Protein AF-A0A4U1FBX5-F1 (afdb_monomer)

Structure (mmCIF, N/CA/C/O backbone):
data_AF-A0A4U1FBX5-F1
#
_entry.id   AF-A0A4U1FBX5-F1
#
loop_
_atom_site.group_PDB
_atom_site.id
_atom_site.type_symbol
_atom_site.label_atom_id
_atom_site.label_alt_id
_atom_site.label_comp_id
_atom_site.label_asym_id
_atom_site.label_entity_id
_atom_site.label_seq_id
_atom_site.pdbx_PDB_ins_code
_atom_site.Cartn_x
_atom_site.Cartn_y
_atom_site.Cartn_z
_atom_site.occupancy
_atom_site.B_iso_or_equiv
_atom_site.auth_seq_id
_atom_site.auth_comp_id
_atom_site.auth_asym_id
_atom_site.auth_atom_id
_atom_site.pdbx_PDB_model_num
ATOM 1 N N . TYR A 1 1 ? -27.297 -16.678 43.590 1.00 77.00 1 TYR A N 1
ATOM 2 C CA . TYR A 1 1 ? -26.578 -15.520 43.018 1.00 77.00 1 TYR A CA 1
ATOM 3 C C . TYR A 1 1 ? -25.731 -15.864 41.793 1.00 77.00 1 TYR A C 1
ATOM 5 O O . TYR A 1 1 ? -25.878 -15.160 40.806 1.00 77.00 1 TYR A O 1
ATOM 13 N N . LEU A 1 2 ? -24.893 -16.916 41.824 1.00 81.19 2 LEU A N 1
ATOM 14 C CA . LEU A 1 2 ? -23.924 -17.256 40.758 1.00 81.19 2 LEU A CA 1
ATOM 15 C C . LEU A 1 2 ? -24.414 -18.252 39.686 1.00 81.19 2 LEU A C 1
ATOM 17 O O . LEU A 1 2 ? -23.618 -18.669 38.856 1.00 81.19 2 LEU A O 1
ATOM 21 N N . LYS A 1 3 ? -25.685 -18.675 39.692 1.00 76.00 3 LYS A N 1
ATOM 22 C CA . LYS A 1 3 ? -26.206 -19.478 38.572 1.00 76.00 3 LYS A CA 1
ATOM 23 C C . LYS A 1 3 ? -26.235 -18.588 37.322 1.00 76.00 3 LYS A C 1
ATOM 25 O O . LYS A 1 3 ? -26.642 -17.432 37.441 1.00 76.00 3 LYS A O 1
ATOM 30 N N . ASP A 1 4 ? -25.756 -19.093 36.189 1.00 66.69 4 ASP A N 1
ATOM 31 C CA . ASP A 1 4 ? -25.626 -18.360 34.912 1.00 66.69 4 ASP A CA 1
ATOM 32 C C . ASP A 1 4 ? -26.938 -18.348 34.108 1.00 66.69 4 ASP A C 1
ATOM 34 O O . ASP A 1 4 ? -26.964 -18.431 32.883 1.00 66.69 4 ASP A O 1
ATOM 38 N N . GLU A 1 5 ? -28.047 -18.260 34.835 1.00 67.69 5 GLU A N 1
ATOM 39 C CA . GLU A 1 5 ? -29.381 -18.110 34.273 1.00 67.69 5 GLU A CA 1
ATOM 40 C C . GLU A 1 5 ? -29.726 -16.613 34.304 1.00 67.69 5 GLU A C 1
ATOM 42 O O . GLU A 1 5 ? -29.533 -15.938 35.329 1.00 67.69 5 GLU A O 1
ATOM 47 N N . ASP A 1 6 ? -30.253 -16.091 33.194 1.00 66.69 6 ASP A N 1
ATOM 48 C CA . ASP A 1 6 ? -30.841 -14.738 33.127 1.00 66.69 6 ASP A CA 1
ATOM 49 C C . ASP A 1 6 ? -32.202 -14.650 33.845 1.00 66.69 6 ASP A C 1
ATOM 51 O O . ASP A 1 6 ? -32.830 -13.585 33.905 1.00 66.69 6 ASP A O 1
ATOM 55 N N . ASP A 1 7 ? -32.636 -15.767 34.424 1.00 70.94 7 ASP A N 1
ATOM 56 C CA . ASP A 1 7 ? -33.880 -15.912 35.155 1.00 70.94 7 ASP A CA 1
ATOM 57 C C . ASP A 1 7 ? -33.853 -15.258 36.544 1.00 70.94 7 ASP A C 1
ATOM 59 O O . ASP A 1 7 ? -32.812 -14.926 37.132 1.00 70.94 7 ASP A O 1
ATOM 63 N N . ASP A 1 8 ? -35.056 -15.076 37.087 1.00 83.69 8 ASP A N 1
ATOM 64 C CA . ASP A 1 8 ? -35.243 -14.619 38.456 1.00 83.69 8 ASP A CA 1
ATOM 65 C C . ASP A 1 8 ? -34.653 -15.622 39.462 1.00 83.69 8 ASP A C 1
ATOM 67 O O . ASP A 1 8 ? -34.709 -16.845 39.311 1.00 83.69 8 ASP A O 1
ATOM 71 N N . LEU A 1 9 ? -34.097 -15.094 40.550 1.00 84.69 9 LEU A N 1
ATOM 72 C CA . LEU A 1 9 ? -33.689 -15.886 41.699 1.00 84.69 9 LEU A CA 1
ATOM 73 C C . LEU A 1 9 ? -34.916 -16.592 42.283 1.00 84.69 9 LEU A C 1
ATOM 75 O O . LEU A 1 9 ? -35.865 -15.943 42.712 1.00 84.69 9 LEU A O 1
ATOM 79 N N . VAL A 1 10 ? -34.841 -17.918 42.393 1.00 84.31 10 VAL A N 1
ATOM 80 C CA . VAL A 1 10 ? -35.883 -18.753 43.021 1.00 84.31 10 VAL A CA 1
ATOM 81 C C . VAL A 1 10 ? -36.146 -18.347 44.479 1.00 84.31 10 VAL A C 1
ATOM 83 O O . VAL A 1 10 ? -37.269 -18.428 44.962 1.00 84.31 10 VAL A O 1
ATOM 86 N N . SER A 1 11 ? -35.113 -17.884 45.185 1.00 86.38 11 SER A N 1
ATOM 87 C CA . SER A 1 11 ? -35.189 -17.437 46.578 1.00 86.38 11 SER A CA 1
ATOM 88 C C . SER A 1 11 ? -34.414 -16.120 46.750 1.00 86.38 11 SER A C 1
ATOM 90 O O . SER A 1 11 ? -33.222 -16.153 47.083 1.00 86.38 11 SER A O 1
ATOM 92 N N . PRO A 1 12 ? -35.031 -14.961 46.454 1.00 85.88 12 PRO A N 1
ATOM 93 C CA . PRO A 1 12 ? -34.394 -13.663 46.646 1.00 85.88 12 PRO A CA 1
ATOM 94 C C . PRO A 1 12 ? -34.228 -13.347 48.144 1.00 85.88 12 PRO A C 1
ATOM 96 O O . PRO A 1 12 ? -34.985 -13.863 48.970 1.00 85.88 12 PRO A O 1
ATOM 99 N N . PRO A 1 13 ? -33.252 -12.505 48.522 1.00 86.50 13 PRO A N 1
ATOM 100 C CA . PRO A 1 13 ? -33.100 -12.061 49.905 1.00 86.50 13 PRO A CA 1
ATOM 101 C C . PRO A 1 13 ? -34.317 -11.234 50.346 1.00 86.50 13 PRO A C 1
ATOM 103 O O . PRO A 1 13 ? -34.863 -10.463 49.555 1.00 86.50 13 PRO A O 1
ATOM 106 N N . ASN A 1 14 ? -34.729 -11.373 51.611 1.00 86.00 14 ASN A N 1
ATOM 107 C CA . ASN A 1 14 ? -35.812 -10.558 52.160 1.00 86.00 14 ASN A CA 1
ATOM 108 C C . ASN A 1 14 ? -35.332 -9.113 52.376 1.00 86.00 14 ASN A C 1
ATOM 110 O O . ASN A 1 14 ? -34.293 -8.889 52.998 1.00 86.00 14 ASN A O 1
ATOM 114 N N . THR A 1 15 ? -36.086 -8.147 51.856 1.00 85.00 15 THR A N 1
ATOM 115 C CA . THR A 1 15 ? -35.827 -6.708 52.009 1.00 85.00 15 THR A CA 1
ATOM 116 C C . THR A 1 15 ? -36.685 -6.058 53.098 1.00 85.00 15 THR A C 1
ATOM 118 O O . THR A 1 15 ? -36.457 -4.893 53.417 1.00 85.00 15 THR A O 1
ATOM 121 N N . GLU A 1 16 ? -37.662 -6.775 53.663 1.00 85.00 16 GLU A N 1
ATOM 122 C CA . GLU A 1 16 ? -38.540 -6.270 54.726 1.00 85.00 16 GLU A CA 1
ATOM 123 C C . GLU A 1 16 ? -37.759 -5.967 56.014 1.00 85.00 16 GLU A C 1
ATOM 125 O O . GLU A 1 16 ? -36.900 -6.740 56.441 1.00 85.00 16 GLU A O 1
ATOM 130 N N . GLY A 1 17 ? -38.061 -4.823 56.638 1.00 86.88 17 GLY A N 1
ATOM 131 C CA . GLY A 1 17 ? -37.393 -4.350 57.856 1.00 86.88 17 GLY A CA 1
ATOM 132 C C . GLY A 1 17 ? -36.095 -3.574 57.610 1.00 86.88 17 GLY A C 1
ATOM 133 O O . GLY A 1 17 ? -35.478 -3.085 58.559 1.00 86.88 17 GLY A O 1
ATOM 134 N N . ASN A 1 18 ? -35.671 -3.418 56.351 1.00 92.25 18 ASN A N 1
ATOM 135 C CA . ASN A 1 18 ? -34.560 -2.543 56.006 1.00 92.25 18 ASN A CA 1
ATOM 136 C C . ASN A 1 18 ? -35.036 -1.081 55.927 1.00 92.25 18 ASN A C 1
ATOM 138 O O . ASN A 1 18 ? -35.632 -0.664 54.936 1.00 92.25 18 ASN A O 1
ATOM 142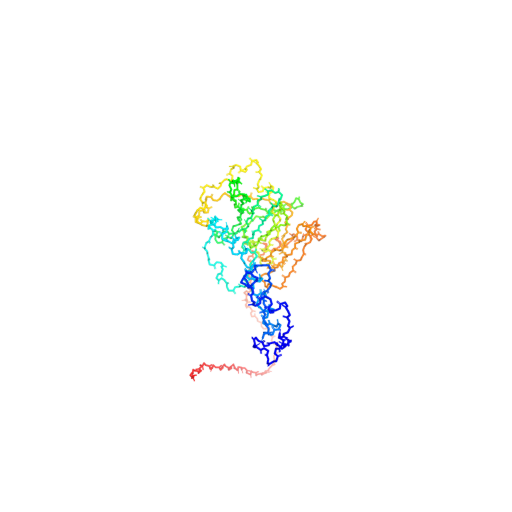 N N . GLN A 1 19 ? -34.694 -0.284 56.946 1.00 94.00 19 GLN A N 1
ATOM 143 C CA . GLN A 1 19 ? -35.091 1.128 57.056 1.00 94.00 19 GLN A CA 1
ATOM 144 C C . GLN A 1 19 ? -34.696 1.979 55.838 1.00 94.00 19 GLN A C 1
ATOM 146 O O . GLN A 1 19 ? -35.425 2.899 55.468 1.00 94.00 19 GLN A O 1
ATOM 151 N N . TRP A 1 20 ? -33.558 1.681 55.199 1.00 92.50 20 TRP A N 1
ATOM 152 C CA . TRP A 1 20 ? -33.137 2.378 53.983 1.00 92.50 20 TRP A CA 1
ATOM 153 C C . TRP A 1 20 ? -34.045 2.037 52.803 1.00 92.50 20 TRP A C 1
ATOM 155 O O . TRP A 1 20 ? -34.440 2.933 52.061 1.00 92.50 20 TRP A O 1
ATOM 165 N N . TYR A 1 21 ? -34.409 0.763 52.644 1.00 91.19 21 TYR A N 1
ATOM 166 C CA . TYR A 1 21 ? -35.311 0.336 51.579 1.00 91.19 21 TYR A CA 1
ATOM 167 C C . TYR A 1 21 ? -36.714 0.917 51.766 1.00 91.19 21 TYR A C 1
ATOM 169 O O . TYR A 1 21 ? -37.275 1.447 50.811 1.00 91.19 21 TYR A O 1
ATOM 177 N N . ASP A 1 22 ? -37.241 0.908 52.991 1.00 90.75 22 ASP A N 1
ATOM 178 C CA . ASP A 1 22 ? -38.551 1.487 53.307 1.00 90.75 22 ASP A CA 1
ATOM 179 C C . ASP A 1 22 ? -38.575 3.001 53.048 1.00 90.75 22 ASP A C 1
ATOM 181 O O . ASP A 1 22 ? -39.514 3.531 52.453 1.00 90.75 22 ASP A O 1
ATOM 185 N N . PHE A 1 23 ? -37.513 3.713 53.434 1.00 93.12 23 PHE A N 1
ATOM 186 C CA . PHE A 1 23 ? -37.378 5.142 53.159 1.00 93.12 23 PHE A CA 1
ATOM 187 C C . PHE A 1 23 ? -37.253 5.433 51.656 1.00 93.12 23 PHE A C 1
ATOM 189 O O . PHE A 1 23 ? -37.951 6.302 51.129 1.00 93.12 23 PHE A O 1
ATOM 196 N N . LEU A 1 24 ? -36.418 4.668 50.945 1.00 91.62 24 LEU A N 1
ATOM 197 C CA . LEU A 1 24 ? -36.240 4.779 49.499 1.00 91.62 24 LEU A CA 1
ATOM 198 C C . LEU A 1 24 ? -37.544 4.470 48.750 1.00 91.62 24 LEU A C 1
ATOM 200 O O . LEU A 1 24 ? -37.862 5.149 47.780 1.00 91.62 24 LEU A O 1
ATOM 204 N N . GLN A 1 25 ? -38.333 3.492 49.208 1.00 89.25 25 GLN A N 1
ATOM 205 C CA . GLN A 1 25 ? -39.611 3.137 48.590 1.00 89.25 25 GLN A CA 1
ATOM 206 C C . GLN A 1 25 ? -40.737 4.145 48.862 1.00 89.25 25 GLN A C 1
ATOM 208 O O . GLN A 1 25 ? -41.680 4.231 48.078 1.00 89.25 25 GLN A O 1
ATOM 213 N N . ASN A 1 26 ? -40.644 4.946 49.917 1.00 92.00 26 ASN A N 1
ATOM 214 C CA . ASN A 1 26 ? -41.664 5.951 50.226 1.00 92.00 26 ASN A CA 1
ATOM 215 C C . ASN A 1 26 ? -41.287 7.364 49.757 1.00 92.00 26 ASN A C 1
ATOM 217 O O . ASN A 1 26 ? -42.139 8.249 49.715 1.00 92.00 26 ASN A O 1
ATOM 221 N N . SER A 1 27 ? -40.031 7.585 49.363 1.00 93.38 27 SER A N 1
ATOM 222 C CA . SER A 1 27 ? -39.566 8.861 48.821 1.00 93.38 27 SER A CA 1
ATOM 223 C C . SER A 1 27 ? -39.790 8.956 47.309 1.00 93.38 27 SER A C 1
ATOM 225 O O . SER A 1 27 ? -39.352 8.092 46.552 1.00 93.38 27 SER A O 1
ATOM 227 N N . SER A 1 28 ? -40.422 10.036 46.848 1.00 90.56 28 SER A N 1
ATOM 228 C CA . SER A 1 28 ? -40.581 10.338 45.418 1.00 90.56 28 SER A CA 1
ATOM 229 C C . SER A 1 28 ? -39.242 10.683 44.759 1.00 90.56 28 SER A C 1
ATOM 231 O O . SER A 1 28 ? -38.865 10.099 43.749 1.00 90.56 28 SER A O 1
ATOM 233 N N . HIS A 1 29 ? -38.483 11.595 45.368 1.00 92.62 29 HIS A N 1
ATOM 234 C CA . HIS A 1 29 ? -37.258 12.131 44.775 1.00 92.62 29 HIS A CA 1
ATOM 235 C C . HIS A 1 29 ? -36.082 11.155 44.813 1.00 92.62 29 HIS A C 1
ATOM 237 O O . HIS A 1 29 ? -35.247 11.169 43.912 1.00 92.62 29 HIS A O 1
ATOM 243 N N . LEU A 1 30 ? -35.989 10.304 45.841 1.00 92.69 30 LEU A N 1
ATOM 244 C CA . LEU A 1 30 ? -34.864 9.372 45.945 1.00 92.69 30 LEU A CA 1
ATOM 245 C C . LEU A 1 30 ? -34.978 8.219 44.947 1.00 92.69 30 LEU A C 1
ATOM 247 O O . LEU A 1 30 ? -33.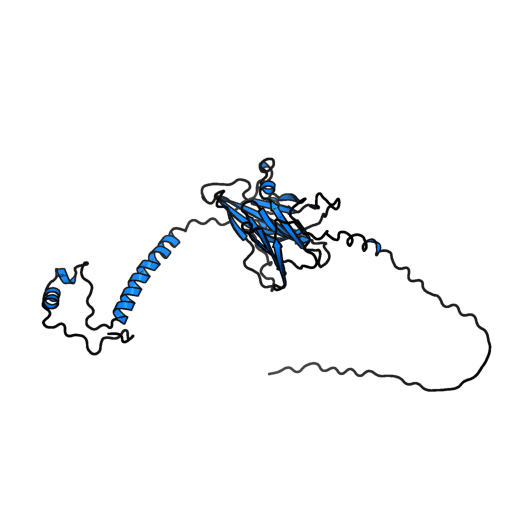955 7.791 44.425 1.00 92.69 30 LEU A O 1
ATOM 251 N N . LYS A 1 31 ? -36.192 7.763 44.615 1.00 89.62 31 LYS A N 1
ATOM 252 C CA . LYS A 1 31 ? -36.403 6.727 43.587 1.00 89.62 31 LYS A CA 1
ATOM 253 C C . LYS A 1 31 ? -35.899 7.128 42.207 1.00 89.62 31 LYS A C 1
ATOM 255 O O . LYS A 1 31 ? -35.413 6.279 41.468 1.00 89.62 31 LYS A O 1
ATOM 260 N N . GLU A 1 32 ? -36.043 8.404 41.874 1.00 92.19 32 GLU A N 1
ATOM 261 C CA . GLU A 1 32 ? -35.684 8.971 40.571 1.00 92.19 32 GLU A CA 1
ATOM 262 C C . GLU A 1 32 ? -34.306 9.649 40.587 1.00 92.19 32 GLU A C 1
ATOM 264 O O . GLU A 1 32 ? -33.862 10.187 39.573 1.00 92.19 32 GLU A O 1
ATOM 269 N N . SER A 1 33 ? -33.613 9.631 41.731 1.00 95.62 33 SER A N 1
ATOM 270 C CA . SER A 1 33 ? -32.311 10.274 41.874 1.00 95.62 33 SER A CA 1
ATOM 271 C C . SER A 1 33 ? -31.278 9.617 40.949 1.00 95.62 33 SER A C 1
ATOM 273 O O . SER A 1 33 ? -31.025 8.417 41.079 1.00 95.62 33 SER A O 1
ATOM 275 N N . PRO A 1 34 ? -30.591 10.383 40.079 1.00 95.38 34 PRO A N 1
ATOM 276 C CA . PRO A 1 34 ? -29.578 9.842 39.170 1.00 95.38 34 PRO A CA 1
ATOM 277 C C . PRO A 1 34 ? -28.293 9.403 39.890 1.00 95.38 34 PRO A C 1
ATOM 279 O O . PRO A 1 34 ? -27.393 8.852 39.262 1.00 95.38 34 PRO A O 1
ATOM 282 N N . LEU A 1 35 ? -28.183 9.672 41.195 1.00 96.19 35 LEU A N 1
ATOM 283 C CA . LEU A 1 35 ? -27.019 9.335 42.015 1.00 96.19 35 LEU A CA 1
ATOM 284 C C . LEU A 1 35 ? -27.123 7.953 42.670 1.00 96.19 35 LEU A C 1
ATOM 286 O O . LEU A 1 35 ? -26.132 7.464 43.210 1.00 96.19 35 LEU A O 1
ATOM 290 N N . LEU A 1 36 ? -28.309 7.336 42.667 1.00 94.94 36 LEU A N 1
ATOM 291 C CA . LEU A 1 36 ? -28.525 6.026 43.271 1.00 94.94 36 LEU A CA 1
ATOM 292 C C . LEU A 1 36 ? -28.520 4.929 42.209 1.00 94.94 36 LEU A C 1
ATOM 294 O O . LEU A 1 36 ? -29.071 5.078 41.119 1.00 94.94 36 LEU A O 1
ATOM 298 N N . PHE A 1 37 ? -27.914 3.791 42.546 1.00 93.88 37 PHE A N 1
ATOM 299 C CA . PHE A 1 37 ? -27.930 2.633 41.664 1.00 93.88 37 PHE A CA 1
ATOM 300 C C . PHE A 1 37 ? -29.308 1.959 41.671 1.00 93.88 37 PHE A C 1
ATOM 302 O O . PHE A 1 37 ? -29.881 1.747 42.744 1.00 93.88 37 PHE A O 1
ATOM 309 N N . PRO A 1 38 ? -29.821 1.544 40.501 1.00 92.06 38 PRO A N 1
ATOM 310 C CA . PRO A 1 38 ? -31.016 0.719 40.431 1.00 92.06 38 PRO A CA 1
ATOM 311 C C . PRO A 1 38 ? -30.814 -0.605 41.173 1.00 92.06 38 PRO A C 1
ATOM 313 O O . PRO A 1 38 ? -29.805 -1.288 40.985 1.00 92.06 38 PRO A O 1
ATOM 316 N N . TYR A 1 39 ? -31.794 -0.990 41.989 1.00 90.56 39 TYR A N 1
ATOM 317 C CA . TYR A 1 39 ? -31.750 -2.227 42.762 1.00 90.56 39 TYR A CA 1
ATOM 318 C C . TYR A 1 39 ? -32.597 -3.328 42.110 1.00 90.56 39 TYR A C 1
ATOM 320 O O . TYR A 1 39 ? -33.776 -3.122 41.822 1.00 90.56 39 TYR A O 1
ATOM 328 N N . TYR A 1 40 ? -32.008 -4.514 41.912 1.00 90.88 40 TYR A N 1
ATOM 329 C CA . TYR A 1 40 ? -32.647 -5.671 41.270 1.00 90.88 40 TYR A CA 1
ATOM 330 C C . TYR A 1 40 ? -32.744 -6.871 42.243 1.00 90.88 40 TYR A C 1
ATOM 332 O O . TYR A 1 40 ? -31.988 -7.832 42.106 1.00 90.88 40 TYR A O 1
ATOM 340 N N . PRO A 1 41 ? -33.667 -6.858 43.229 1.00 89.38 41 PRO A N 1
ATOM 341 C CA . PRO A 1 41 ? -33.688 -7.822 44.344 1.00 89.38 41 PRO A CA 1
ATOM 342 C C . PRO A 1 41 ? -33.902 -9.273 43.916 1.00 89.38 41 PRO A C 1
ATOM 344 O O . PRO A 1 41 ? -33.441 -10.202 44.573 1.00 89.38 41 PRO A O 1
ATOM 347 N N . ARG A 1 42 ? -34.645 -9.466 42.823 1.00 90.75 42 ARG A N 1
ATOM 348 C CA . ARG A 1 42 ? -35.040 -10.784 42.322 1.00 90.75 42 ARG A CA 1
ATOM 349 C C . ARG A 1 42 ? -34.150 -11.292 41.193 1.00 90.75 42 ARG A C 1
ATOM 351 O O . ARG A 1 42 ? -34.434 -12.354 40.668 1.00 90.75 42 ARG A O 1
ATOM 358 N N . LYS A 1 43 ? -33.089 -10.574 40.809 1.00 90.25 43 LYS A N 1
ATOM 359 C CA . LYS A 1 43 ? -32.244 -10.932 39.657 1.00 90.25 43 LYS A CA 1
ATOM 360 C C . LYS A 1 43 ? -30.923 -11.568 40.079 1.00 90.25 43 LYS A C 1
ATOM 362 O O . LYS A 1 43 ? -30.387 -11.271 41.146 1.00 90.25 43 LYS A O 1
ATOM 367 N N . SER A 1 44 ? -30.401 -12.461 39.237 1.00 90.69 44 SER A N 1
ATOM 368 C CA . SER A 1 44 ? -29.087 -13.079 39.430 1.00 90.69 44 SER A CA 1
ATOM 369 C C . SER A 1 44 ? -27.951 -12.057 39.260 1.00 90.69 44 SER A C 1
ATOM 371 O O . SER A 1 44 ? -28.135 -10.975 38.697 1.00 90.69 44 SER A O 1
ATOM 373 N N . LEU A 1 45 ? -26.748 -12.397 39.738 1.00 90.12 45 LEU A N 1
ATOM 374 C CA . LEU A 1 45 ? -25.574 -11.546 39.514 1.00 90.12 45 LEU A CA 1
ATOM 375 C C . LEU A 1 45 ? -25.190 -11.518 38.026 1.00 90.12 45 LEU A C 1
ATOM 377 O O . LEU A 1 45 ? -24.759 -10.480 37.532 1.00 90.12 45 LEU A O 1
ATOM 381 N N . HIS A 1 46 ? -25.397 -12.631 37.311 1.00 90.31 46 HIS A N 1
ATOM 382 C CA . HIS A 1 46 ? -25.156 -12.733 35.870 1.00 90.31 46 HIS A CA 1
ATOM 383 C C . HIS A 1 46 ? -26.053 -11.787 35.071 1.00 90.31 46 HIS A C 1
ATOM 385 O O . HIS A 1 46 ? -25.543 -11.082 34.205 1.00 90.31 46 HIS A O 1
ATOM 391 N N . PHE A 1 47 ? -27.333 -11.664 35.435 1.00 90.44 47 PHE A N 1
ATOM 392 C CA . PHE A 1 47 ? -28.232 -10.686 34.820 1.00 90.44 47 PHE A CA 1
ATOM 393 C C . PHE A 1 47 ? -27.692 -9.251 34.952 1.00 90.44 47 PHE A C 1
ATOM 395 O O . PHE A 1 47 ? -27.618 -8.507 33.973 1.00 90.44 47 PHE A O 1
ATOM 402 N N . VAL A 1 48 ? -27.285 -8.848 36.165 1.00 91.75 48 VAL A N 1
ATOM 403 C CA . VAL A 1 48 ? -26.763 -7.491 36.412 1.00 91.75 48 VAL A CA 1
ATOM 404 C C . VAL A 1 48 ? -25.427 -7.281 35.698 1.00 91.75 48 VAL A C 1
ATOM 406 O O . VAL A 1 48 ? -25.216 -6.215 35.123 1.00 91.75 48 VAL A O 1
ATOM 409 N N . LYS A 1 49 ? -24.563 -8.304 35.668 1.00 92.69 49 LYS A N 1
ATOM 410 C CA . LYS A 1 49 ? -23.313 -8.304 34.902 1.00 92.69 49 LYS A CA 1
ATOM 411 C C . LYS A 1 49 ? -23.582 -8.073 33.412 1.00 92.69 49 LYS A C 1
ATOM 413 O O . LYS A 1 49 ? -23.060 -7.105 32.877 1.00 92.69 49 LYS A O 1
ATOM 418 N N . ARG A 1 50 ? -24.430 -8.882 32.763 1.00 92.81 50 ARG A N 1
ATOM 419 C CA . ARG A 1 50 ? -24.752 -8.744 31.328 1.00 92.81 50 ARG A CA 1
ATOM 420 C C . ARG A 1 50 ? -25.380 -7.388 31.023 1.00 92.81 50 ARG A C 1
ATOM 422 O O . ARG A 1 50 ? -25.030 -6.745 30.042 1.00 92.81 50 ARG A O 1
ATOM 429 N N . ARG A 1 51 ? -26.277 -6.903 31.889 1.00 93.50 51 ARG A N 1
ATOM 430 C CA . ARG A 1 51 ? -26.854 -5.558 31.750 1.00 93.50 51 ARG A CA 1
ATOM 431 C C . ARG A 1 51 ? -25.783 -4.468 31.834 1.00 93.50 51 ARG A C 1
ATOM 433 O O . ARG A 1 51 ? -25.834 -3.526 31.049 1.00 93.50 51 ARG A O 1
ATOM 440 N N . MET A 1 52 ? -24.844 -4.582 32.771 1.00 95.75 52 MET A N 1
ATOM 441 C CA . MET A 1 52 ? -23.723 -3.652 32.917 1.00 95.75 52 MET A CA 1
ATOM 442 C C . MET A 1 52 ? -22.798 -3.704 31.696 1.00 95.75 52 MET A C 1
ATOM 444 O O . MET A 1 52 ? -22.499 -2.654 31.136 1.00 95.75 52 MET A O 1
ATOM 448 N N . GLU A 1 53 ? -22.404 -4.902 31.257 1.00 97.19 53 GLU A N 1
ATOM 449 C CA . GLU A 1 53 ? -21.588 -5.123 30.056 1.00 97.19 53 GLU A CA 1
ATOM 450 C C . GLU A 1 53 ? -22.253 -4.511 28.824 1.00 97.19 53 GLU A C 1
ATOM 452 O O . GLU A 1 53 ? -21.632 -3.694 28.165 1.00 97.19 53 GLU A O 1
ATOM 457 N N . ASN A 1 54 ? -23.544 -4.758 28.590 1.00 97.06 54 ASN A N 1
ATOM 458 C CA . ASN A 1 54 ? -24.269 -4.180 27.454 1.00 97.06 54 ASN A CA 1
ATOM 459 C C . ASN A 1 54 ? -24.254 -2.641 27.446 1.00 97.06 54 ASN A C 1
ATOM 461 O O . ASN A 1 54 ? -24.142 -2.024 26.386 1.00 97.06 54 ASN A O 1
ATOM 465 N N . VAL A 1 55 ? -24.383 -2.001 28.614 1.00 97.38 55 VAL A N 1
ATOM 466 C CA . VAL A 1 55 ? -24.317 -0.533 28.716 1.00 97.38 55 VAL A CA 1
ATOM 467 C C . VAL A 1 55 ? -22.893 -0.037 28.462 1.00 97.38 55 VAL A C 1
ATOM 469 O O . VAL A 1 55 ? -22.713 0.954 27.754 1.00 97.38 55 VAL A O 1
ATOM 472 N N . ILE A 1 56 ? -21.885 -0.726 29.004 1.00 98.19 56 ILE A N 1
ATOM 473 C CA . ILE A 1 56 ? -20.472 -0.414 28.765 1.00 98.19 56 ILE A CA 1
ATOM 474 C C . ILE A 1 56 ? -20.146 -0.575 27.277 1.00 98.19 56 ILE A C 1
ATOM 476 O O . ILE A 1 56 ? -19.630 0.360 26.673 1.00 98.19 56 ILE A O 1
ATOM 480 N N . ASP A 1 57 ? -20.516 -1.695 26.665 1.00 98.38 57 ASP A N 1
ATOM 481 C CA . ASP A 1 57 ? -20.281 -1.997 25.254 1.00 98.38 57 ASP A CA 1
ATOM 482 C C . ASP A 1 57 ? -20.948 -0.972 24.346 1.00 98.38 57 ASP A C 1
ATOM 484 O O . ASP A 1 57 ? -20.323 -0.481 23.408 1.00 98.38 57 ASP A O 1
ATOM 488 N N . HIS A 1 58 ? -22.181 -0.561 24.653 1.00 97.25 58 HIS A N 1
ATOM 489 C CA . HIS A 1 58 ? -22.843 0.505 23.908 1.00 97.25 58 HIS A CA 1
ATOM 490 C C . HIS A 1 58 ? -22.048 1.820 23.964 1.00 97.25 58 HIS A C 1
ATOM 492 O O . HIS A 1 58 ? -21.850 2.487 22.944 1.00 97.25 58 HIS A O 1
ATOM 498 N N . CYS A 1 59 ? -21.547 2.182 25.146 1.00 97.94 59 CYS A N 1
ATOM 499 C CA . CYS A 1 59 ? -20.698 3.357 25.319 1.00 97.94 59 CYS A CA 1
ATOM 500 C C . CYS A 1 59 ? -19.342 3.214 24.609 1.00 97.94 59 CYS A C 1
ATOM 502 O O . CYS A 1 59 ? -18.845 4.206 24.082 1.00 97.94 59 CYS A O 1
ATOM 504 N N . LEU A 1 60 ? -18.760 2.013 24.557 1.00 98.12 60 LEU A N 1
ATOM 505 C CA . LEU A 1 60 ? -17.478 1.739 23.897 1.00 98.12 60 LEU A CA 1
ATOM 506 C C . LEU A 1 60 ? -17.589 1.681 22.367 1.00 98.12 60 LEU A C 1
ATOM 508 O O . LEU A 1 60 ? -16.651 2.064 21.670 1.00 98.12 60 LEU A O 1
ATOM 512 N N . GLN A 1 61 ? -18.731 1.251 21.831 1.00 98.00 61 GLN A N 1
ATOM 513 C CA . GLN A 1 61 ? -18.982 1.203 20.386 1.00 98.00 61 GLN A CA 1
ATOM 514 C C . GLN A 1 61 ? -19.261 2.587 19.795 1.00 98.00 61 GLN A C 1
ATOM 516 O O . GLN A 1 61 ? -18.915 2.861 18.644 1.00 98.00 61 GLN A O 1
ATOM 521 N N . LYS A 1 62 ? -19.868 3.485 20.576 1.00 97.62 62 LYS A N 1
ATOM 522 C CA . LYS A 1 62 ? -20.287 4.803 20.091 1.00 97.62 62 LYS A CA 1
ATOM 523 C C . LYS A 1 62 ? -19.131 5.661 19.542 1.00 97.62 62 LYS A C 1
ATOM 525 O O . LYS A 1 62 ? -19.316 6.238 18.471 1.00 97.62 62 LYS A O 1
ATOM 530 N N . PRO A 1 63 ? -17.944 5.743 20.178 1.00 98.12 63 PRO A N 1
ATOM 531 C CA . PRO A 1 63 ? -16.797 6.445 19.607 1.00 98.12 63 PRO A CA 1
ATOM 532 C C . PRO A 1 63 ? -16.388 5.930 18.228 1.00 98.12 63 PRO A C 1
ATOM 534 O O . PRO A 1 63 ? -16.110 6.744 17.354 1.00 98.12 63 PRO A O 1
ATOM 537 N N . ALA A 1 64 ? -16.390 4.612 18.002 1.00 97.50 64 ALA A N 1
ATOM 538 C CA . ALA A 1 64 ? -16.019 4.041 16.708 1.00 97.50 64 ALA A CA 1
ATOM 539 C C . ALA A 1 64 ? -16.979 4.483 15.590 1.00 97.50 64 ALA A C 1
ATOM 541 O O . ALA A 1 64 ? -16.526 4.896 14.524 1.00 97.50 64 ALA A O 1
ATOM 542 N N . ASP A 1 65 ? -18.290 4.477 15.852 1.00 96.88 65 ASP A N 1
ATOM 543 C CA . ASP A 1 65 ? -19.299 4.959 14.899 1.00 96.88 65 ASP A CA 1
ATOM 544 C C . ASP A 1 65 ? -19.164 6.469 14.626 1.00 96.88 65 ASP A C 1
ATOM 546 O O . ASP A 1 65 ? -19.163 6.907 13.475 1.00 96.88 65 ASP A O 1
ATOM 550 N N . VAL A 1 66 ? -18.991 7.278 15.677 1.00 98.25 66 VAL A N 1
ATOM 551 C CA . VAL A 1 66 ? -18.859 8.740 15.548 1.00 98.25 66 VAL A CA 1
ATOM 552 C C . VAL A 1 66 ? -17.581 9.125 14.796 1.00 98.25 66 VAL A C 1
ATOM 554 O O . VAL A 1 66 ? -17.632 9.956 13.888 1.00 98.25 66 VAL A O 1
ATOM 557 N N . ILE A 1 67 ? -16.446 8.503 15.128 1.00 98.00 67 ILE A N 1
ATOM 558 C CA . ILE A 1 67 ? -15.168 8.730 14.441 1.00 98.00 67 ILE A CA 1
ATOM 559 C C . ILE A 1 67 ? -15.267 8.255 12.989 1.00 98.00 67 ILE A C 1
ATOM 561 O O . ILE A 1 67 ? -14.879 8.996 12.088 1.00 98.00 67 ILE A O 1
ATOM 565 N N . GLY A 1 68 ? -15.861 7.085 12.737 1.00 97.44 68 GLY A N 1
ATOM 566 C CA . GLY A 1 68 ? -16.080 6.577 11.381 1.00 97.44 68 GLY A CA 1
ATOM 567 C C . GLY A 1 68 ? -16.881 7.550 10.513 1.00 97.44 68 GLY A C 1
ATOM 568 O O . GLY A 1 68 ? -16.477 7.865 9.396 1.00 97.44 68 GLY A O 1
ATOM 569 N N . LYS A 1 69 ? -17.967 8.118 11.053 1.00 96.94 69 LYS A N 1
ATOM 570 C CA . LYS A 1 69 ? -18.790 9.127 10.361 1.00 96.94 69 LYS A CA 1
ATOM 571 C C . LYS A 1 69 ? -18.065 10.450 10.111 1.00 96.94 69 LYS A C 1
ATOM 573 O O . LYS A 1 69 ? -18.420 11.150 9.165 1.00 96.94 69 LYS A O 1
ATOM 578 N N . SER A 1 70 ? -17.059 10.796 10.917 1.00 97.44 70 SER A N 1
ATOM 579 C CA . SER A 1 70 ? -16.242 11.995 10.679 1.00 97.44 70 SER A CA 1
ATOM 580 C C . SER A 1 70 ? -15.262 11.853 9.505 1.00 97.44 70 SER A C 1
ATOM 582 O O . SER A 1 70 ? -14.845 12.862 8.944 1.00 97.44 70 SER A O 1
ATOM 584 N N . MET A 1 71 ? -14.929 10.627 9.080 1.00 95.81 71 MET A N 1
ATOM 585 C CA . MET A 1 71 ? -14.007 10.349 7.967 1.00 95.81 71 MET A CA 1
ATOM 586 C C . MET A 1 71 ? -14.746 10.242 6.621 1.00 95.81 71 MET A C 1
ATOM 588 O O . MET A 1 71 ? -14.572 9.287 5.869 1.00 95.81 71 MET A O 1
ATOM 592 N N . ASN A 1 72 ? -15.617 11.206 6.318 1.00 93.38 72 ASN A N 1
ATOM 593 C CA . ASN A 1 72 ? -16.451 11.187 5.109 1.00 93.38 72 ASN A CA 1
ATOM 594 C C . ASN A 1 72 ? -15.778 11.810 3.871 1.00 93.38 72 ASN A C 1
ATOM 596 O O . ASN A 1 72 ? -16.213 11.562 2.746 1.00 93.38 72 ASN A O 1
ATOM 600 N N . GLN A 1 73 ? -14.741 12.628 4.059 1.00 92.69 73 GLN A N 1
ATOM 601 C CA . GLN A 1 73 ? -13.975 13.205 2.957 1.00 92.69 73 GLN A CA 1
ATOM 602 C C . GLN A 1 73 ? -13.023 12.155 2.383 1.00 92.69 73 GLN A C 1
ATOM 604 O O . GLN A 1 73 ? -12.084 11.719 3.046 1.00 92.69 73 GLN A O 1
ATOM 609 N N . ALA A 1 74 ? -13.258 11.769 1.131 1.00 94.81 74 ALA A N 1
ATOM 610 C CA . ALA A 1 74 ? -12.448 10.792 0.419 1.00 94.81 74 ALA A CA 1
ATOM 611 C C . ALA A 1 74 ? -11.992 11.345 -0.932 1.00 94.81 74 ALA A C 1
ATOM 613 O O . ALA A 1 74 ? -12.713 12.086 -1.600 1.00 94.81 74 ALA A O 1
ATOM 614 N N . ILE A 1 75 ? -10.792 10.945 -1.347 1.00 95.25 75 ILE A N 1
ATOM 615 C CA . ILE A 1 75 ? -10.242 11.258 -2.666 1.00 95.25 75 ILE A CA 1
ATOM 616 C C . ILE A 1 75 ? -10.034 9.943 -3.394 1.00 95.25 75 ILE A C 1
ATOM 618 O O . ILE A 1 75 ? -9.329 9.062 -2.905 1.00 95.25 75 ILE A O 1
ATOM 622 N N . CYS A 1 76 ? -10.655 9.818 -4.562 1.00 97.06 76 CYS A N 1
ATOM 623 C CA . CYS A 1 76 ? -10.583 8.623 -5.383 1.00 97.06 76 CYS A CA 1
ATOM 624 C C . CYS A 1 76 ? -9.691 8.887 -6.596 1.00 97.06 76 CYS A C 1
ATOM 626 O O . CYS A 1 76 ? -9.952 9.813 -7.359 1.00 97.06 76 CYS A O 1
ATOM 628 N N . ILE A 1 77 ? -8.654 8.066 -6.760 1.00 97.94 77 ILE A N 1
ATOM 629 C CA . ILE A 1 77 ? -7.792 8.058 -7.945 1.00 97.94 77 ILE A CA 1
ATOM 630 C C . ILE A 1 77 ? -7.840 6.636 -8.511 1.00 97.94 77 ILE A C 1
ATOM 632 O O . ILE A 1 77 ? -7.235 5.728 -7.931 1.00 97.94 77 ILE A O 1
ATOM 636 N N . PRO A 1 78 ? -8.590 6.394 -9.595 1.00 97.88 78 PRO A N 1
ATOM 637 C CA . PRO A 1 78 ? -8.670 5.070 -10.192 1.00 97.88 78 PRO A CA 1
ATOM 638 C C . PRO A 1 78 ? -7.355 4.741 -10.920 1.00 97.88 78 PRO A C 1
ATOM 640 O O . PRO A 1 78 ? -6.909 5.481 -11.790 1.00 97.88 78 PRO A O 1
ATOM 643 N N . LEU A 1 79 ? -6.715 3.620 -10.575 1.00 97.94 79 LEU A N 1
ATOM 644 C CA . LEU A 1 79 ? -5.382 3.283 -11.100 1.00 97.94 79 LEU A CA 1
ATOM 645 C C . LEU A 1 79 ? -5.453 2.540 -12.439 1.00 97.94 79 LEU A C 1
ATOM 647 O O . LEU A 1 79 ? -4.987 3.046 -13.453 1.00 97.94 79 LEU A O 1
ATOM 651 N N . TYR A 1 80 ? -6.031 1.339 -12.452 1.00 96.81 80 TYR A N 1
ATOM 652 C CA . TYR A 1 80 ? -6.109 0.483 -13.637 1.00 96.81 80 TYR A CA 1
ATOM 653 C C . TYR A 1 80 ? -7.248 -0.532 -13.522 1.00 96.81 80 TYR A C 1
ATOM 655 O O . TYR A 1 80 ? -7.774 -0.767 -12.430 1.00 96.81 80 TYR A O 1
ATOM 663 N N . ARG A 1 81 ? -7.633 -1.126 -14.655 1.00 95.19 81 ARG A N 1
ATOM 664 C CA . ARG A 1 81 ? -8.548 -2.270 -14.722 1.00 95.19 81 ARG A CA 1
ATOM 665 C C . ARG A 1 81 ? -8.020 -3.268 -15.747 1.00 95.19 81 ARG A C 1
ATOM 667 O O . ARG A 1 81 ? -7.993 -2.969 -16.934 1.00 95.19 81 ARG A O 1
ATOM 674 N N . ASP A 1 82 ? -7.643 -4.456 -15.291 1.00 90.88 82 ASP A N 1
ATOM 675 C CA . ASP A 1 82 ? -7.183 -5.544 -16.152 1.00 90.88 82 ASP A CA 1
ATOM 676 C C . ASP A 1 82 ? -7.479 -6.922 -15.539 1.00 90.88 82 ASP A C 1
ATOM 678 O O . ASP A 1 82 ? -7.952 -7.028 -14.407 1.00 90.88 82 ASP A O 1
ATOM 682 N N . ALA A 1 83 ? -7.205 -7.974 -16.313 1.00 87.50 83 ALA A N 1
ATOM 683 C CA . ALA A 1 83 ? -7.448 -9.365 -15.940 1.00 87.50 83 ALA A CA 1
ATOM 684 C C . ALA A 1 83 ? -6.312 -9.989 -15.103 1.00 87.50 83 ALA A C 1
ATOM 686 O O . ALA A 1 83 ? -6.351 -11.180 -14.816 1.00 87.50 83 ALA A O 1
ATOM 687 N N . ARG A 1 84 ? -5.301 -9.220 -14.653 1.00 84.00 84 ARG A N 1
ATOM 688 C CA . ARG A 1 84 ? -4.127 -9.780 -13.938 1.00 84.00 84 ARG A CA 1
ATOM 689 C C . ARG A 1 84 ? -4.483 -10.475 -12.621 1.00 84.00 84 ARG A C 1
ATOM 691 O O . ARG A 1 84 ? -3.676 -11.182 -12.029 1.00 84.00 84 ARG A O 1
ATOM 698 N N . SER A 1 85 ? -5.662 -10.165 -12.091 1.00 75.75 85 SER A N 1
ATOM 699 C CA . SER A 1 85 ? -6.195 -10.749 -10.865 1.00 75.75 85 SER A CA 1
ATOM 700 C C . SER A 1 85 ? -7.069 -11.975 -11.095 1.00 75.75 85 SER A C 1
ATOM 702 O O . SER A 1 85 ? -7.471 -12.596 -10.117 1.00 75.75 85 SER A O 1
ATOM 704 N N . GLU A 1 86 ? -7.395 -12.281 -12.350 1.00 80.06 86 GLU A N 1
ATOM 705 C CA . GLU A 1 86 ? -8.194 -13.444 -12.745 1.00 80.06 86 GLU A CA 1
ATOM 706 C C . GLU A 1 86 ? -7.326 -14.701 -12.909 1.00 80.06 86 GLU A C 1
ATOM 708 O O . GLU A 1 86 ? -7.849 -15.814 -12.918 1.00 80.06 86 GLU A O 1
ATOM 713 N N . ASP A 1 87 ? -5.999 -14.537 -12.968 1.00 77.50 87 ASP A N 1
ATOM 714 C CA . ASP A 1 87 ? -5.042 -15.639 -12.992 1.00 77.50 87 ASP A CA 1
ATOM 715 C C . ASP A 1 87 ? -5.242 -16.573 -11.788 1.00 77.50 87 ASP A C 1
ATOM 717 O O . ASP A 1 87 ? -5.254 -16.153 -10.630 1.00 77.50 87 ASP A O 1
ATOM 721 N N . SER A 1 88 ? -5.313 -17.881 -12.048 1.00 70.81 88 SER A N 1
ATOM 722 C CA . SER A 1 88 ? -5.615 -18.927 -11.055 1.00 70.81 88 SER A CA 1
ATOM 723 C C . SER A 1 88 ? -4.496 -19.194 -10.035 1.00 70.81 88 SER A C 1
ATOM 725 O O . SER A 1 88 ? -4.528 -20.188 -9.305 1.00 70.81 88 SER A O 1
ATOM 727 N N . THR A 1 89 ? -3.468 -18.347 -9.993 1.00 77.81 89 THR A N 1
ATOM 728 C CA . THR A 1 89 ? -2.355 -18.476 -9.049 1.00 77.81 89 THR A CA 1
ATOM 729 C C . THR A 1 89 ? -2.674 -17.756 -7.739 1.00 77.81 89 THR A C 1
ATOM 731 O O . THR A 1 89 ? -3.442 -16.798 -7.692 1.00 77.81 89 THR A O 1
ATOM 734 N N . ARG A 1 90 ? -2.098 -18.222 -6.623 1.00 80.88 90 ARG A N 1
ATOM 735 C CA . ARG A 1 90 ? -2.308 -17.574 -5.321 1.00 80.88 90 ARG A CA 1
ATOM 736 C C . ARG A 1 90 ? -1.712 -16.165 -5.338 1.00 80.88 90 ARG A C 1
ATOM 738 O O . ARG A 1 90 ? -0.495 -16.004 -5.255 1.00 80.88 90 ARG A O 1
ATOM 745 N N . ARG A 1 91 ? -2.578 -15.153 -5.386 1.00 81.12 91 ARG A N 1
ATOM 746 C CA . ARG A 1 91 ? -2.187 -13.747 -5.298 1.00 81.12 91 ARG A CA 1
ATOM 747 C C . ARG A 1 91 ? -1.883 -13.369 -3.852 1.00 81.12 91 ARG A C 1
ATOM 749 O O . ARG A 1 91 ? -2.759 -13.410 -2.992 1.00 81.12 91 ARG A O 1
ATOM 756 N N . LEU A 1 92 ? -0.648 -12.956 -3.588 1.00 88.44 92 LEU A N 1
ATOM 757 C CA . LEU A 1 92 ? -0.309 -12.325 -2.316 1.00 88.44 92 LEU A CA 1
ATOM 758 C C . LEU A 1 92 ? -0.816 -10.877 -2.331 1.00 88.44 92 LEU A C 1
ATOM 760 O O . LEU A 1 92 ? -0.525 -10.131 -3.266 1.00 88.44 92 LEU A O 1
ATOM 764 N N . PHE A 1 93 ? -1.539 -10.449 -1.290 1.00 91.50 93 PHE A N 1
ATOM 765 C CA . PHE A 1 93 ? -1.980 -9.053 -1.107 1.00 91.50 93 PHE A CA 1
ATOM 766 C C . PHE A 1 93 ? -0.834 -8.142 -0.646 1.00 91.50 93 PHE A C 1
ATOM 768 O O . PHE A 1 93 ? -0.945 -7.402 0.327 1.00 91.50 93 PHE A O 1
ATOM 775 N N . LYS A 1 94 ? 0.300 -8.247 -1.337 1.00 94.62 94 LYS A N 1
ATOM 776 C CA . LYS A 1 94 ? 1.523 -7.491 -1.080 1.00 94.62 94 LYS A CA 1
ATOM 777 C C . LYS A 1 94 ? 1.707 -6.325 -2.049 1.00 94.62 94 LYS A C 1
ATOM 779 O O . LYS A 1 94 ? 2.329 -5.334 -1.688 1.00 94.62 94 LYS A O 1
ATOM 784 N N . PHE A 1 95 ? 1.143 -6.455 -3.251 1.00 95.62 95 PHE A N 1
ATOM 785 C CA . PHE A 1 95 ? 1.260 -5.476 -4.321 1.00 95.62 95 PHE A CA 1
ATOM 786 C C . PHE A 1 95 ? -0.108 -5.192 -4.967 1.00 95.62 95 PHE A C 1
ATOM 788 O O . PHE A 1 95 ? -0.831 -6.150 -5.286 1.00 95.62 95 PHE A O 1
ATOM 795 N N . PRO A 1 96 ? -0.490 -3.921 -5.221 1.00 97.44 96 PRO A N 1
ATOM 796 C CA . PRO A 1 96 ? 0.222 -2.653 -4.952 1.00 97.44 96 PRO A CA 1
ATOM 797 C C . PRO A 1 96 ? 0.607 -2.414 -3.482 1.00 97.44 96 PRO A C 1
ATOM 799 O O . PRO A 1 96 ? -0.009 -2.993 -2.591 1.00 97.44 96 PRO A O 1
ATOM 802 N N . PHE A 1 97 ? 1.605 -1.563 -3.230 1.00 98.44 97 PHE A N 1
ATOM 803 C CA . PHE A 1 97 ? 2.180 -1.348 -1.894 1.00 98.44 97 PHE A CA 1
ATOM 804 C C . PHE A 1 97 ? 2.112 0.124 -1.460 1.00 98.44 97 PHE A C 1
ATOM 806 O O . PHE A 1 97 ? 2.571 1.004 -2.187 1.00 98.44 97 PHE A O 1
ATOM 813 N N . LEU A 1 98 ? 1.568 0.388 -0.266 1.00 98.56 98 LEU A N 1
ATOM 814 C CA . LEU A 1 98 ? 1.477 1.724 0.337 1.00 98.56 98 LEU A CA 1
ATOM 815 C C . LEU A 1 98 ? 2.563 1.932 1.397 1.00 98.56 98 LEU A C 1
ATOM 817 O O . LEU A 1 98 ? 2.786 1.073 2.247 1.00 98.56 98 LEU A O 1
ATOM 821 N N . TRP A 1 99 ? 3.173 3.114 1.390 1.00 98.44 99 TRP A N 1
ATOM 822 C CA . TRP A 1 99 ? 4.169 3.549 2.365 1.00 98.44 99 TRP A CA 1
ATOM 823 C C . TRP A 1 99 ? 3.851 4.956 2.870 1.00 98.44 99 TRP A C 1
ATOM 825 O O . TRP A 1 99 ? 3.429 5.820 2.105 1.00 98.44 99 TRP A O 1
ATOM 835 N N . ASN A 1 100 ? 4.059 5.196 4.163 1.00 98.31 100 ASN A N 1
ATOM 836 C CA . ASN A 1 100 ? 4.007 6.535 4.742 1.00 98.31 100 ASN A CA 1
ATOM 837 C C . ASN A 1 100 ? 5.419 6.936 5.169 1.00 98.31 100 ASN A C 1
ATOM 839 O O . ASN A 1 100 ? 5.920 6.427 6.173 1.00 98.31 100 ASN A O 1
ATOM 843 N N . ASN A 1 101 ? 6.031 7.854 4.425 1.00 97.56 101 ASN A N 1
ATOM 844 C CA . ASN A 1 101 ? 7.312 8.434 4.793 1.00 97.56 101 ASN A CA 1
ATOM 845 C C . ASN A 1 101 ? 7.056 9.501 5.866 1.00 97.56 101 ASN A C 1
ATOM 847 O O . ASN A 1 101 ? 6.594 10.609 5.582 1.00 97.56 101 ASN A O 1
ATOM 851 N N . LYS A 1 102 ? 7.338 9.133 7.119 1.00 95.31 102 LYS A N 1
ATOM 852 C CA . LYS A 1 102 ? 7.080 9.974 8.298 1.00 95.31 102 LYS A CA 1
ATOM 853 C C . LYS A 1 102 ? 7.985 11.202 8.353 1.00 95.31 102 LYS A C 1
ATOM 855 O O . LYS A 1 102 ? 7.612 12.194 8.966 1.00 95.31 102 LYS A O 1
ATOM 860 N N . THR A 1 103 ? 9.155 11.130 7.725 1.00 95.69 103 THR A N 1
ATOM 861 C CA . THR A 1 103 ? 10.149 12.205 7.718 1.00 95.69 103 THR A CA 1
ATOM 862 C C . THR A 1 103 ? 9.709 13.355 6.811 1.00 95.69 103 THR A C 1
ATOM 864 O O . THR A 1 103 ? 9.830 14.519 7.179 1.00 95.69 103 THR A O 1
ATOM 867 N N . SER A 1 104 ? 9.148 13.031 5.642 1.00 95.56 104 SER A N 1
ATOM 868 C CA . SER A 1 104 ? 8.697 14.012 4.641 1.00 95.56 104 SER A CA 1
ATOM 869 C C . SER A 1 104 ? 7.187 14.263 4.631 1.00 95.56 104 SER A C 1
ATOM 871 O O . SER A 1 104 ? 6.729 15.120 3.882 1.00 95.56 104 SER A O 1
ATOM 873 N N . ASN A 1 105 ? 6.410 13.554 5.459 1.00 97.44 105 ASN A N 1
ATOM 874 C CA . ASN A 1 105 ? 4.945 13.634 5.495 1.00 97.44 105 ASN A CA 1
ATOM 875 C C . ASN A 1 105 ? 4.296 13.338 4.132 1.00 97.44 105 ASN A C 1
ATOM 877 O O . ASN A 1 105 ? 3.374 14.026 3.687 1.00 97.44 105 ASN A O 1
ATOM 881 N N . LEU A 1 106 ? 4.775 12.283 3.468 1.00 98.06 106 LEU A N 1
ATOM 882 C CA . LEU A 1 106 ? 4.284 11.856 2.161 1.00 98.06 106 LEU A CA 1
ATOM 883 C C . LEU A 1 106 ? 3.777 10.413 2.197 1.00 98.06 106 LEU A C 1
ATOM 885 O O . LEU A 1 106 ? 4.452 9.497 2.672 1.00 98.06 106 LEU A O 1
ATOM 889 N N . HIS A 1 107 ? 2.613 10.201 1.594 1.00 98.44 107 HIS A N 1
ATOM 890 C CA . HIS A 1 107 ? 2.142 8.884 1.199 1.00 98.44 107 HIS A CA 1
ATOM 891 C C . HIS A 1 107 ? 2.726 8.520 -0.158 1.00 98.44 107 HIS A C 1
ATOM 893 O O . HIS A 1 107 ? 2.547 9.263 -1.120 1.00 98.44 107 HIS A O 1
ATOM 899 N N . TYR A 1 108 ? 3.362 7.358 -0.242 1.00 98.62 108 TYR A N 1
ATOM 900 C CA . TYR A 1 108 ? 3.830 6.750 -1.477 1.00 98.62 108 TYR A CA 1
ATOM 901 C C . TYR A 1 108 ? 3.024 5.489 -1.783 1.00 98.62 108 TYR A C 1
ATOM 903 O O . TYR A 1 108 ? 2.674 4.718 -0.890 1.00 98.62 108 TYR A O 1
ATOM 911 N N . LEU A 1 109 ? 2.761 5.263 -3.061 1.00 98.75 109 LEU A N 1
ATOM 912 C CA . LEU A 1 109 ? 2.113 4.074 -3.587 1.00 98.75 109 LEU A CA 1
ATOM 913 C C . LEU A 1 109 ? 2.955 3.525 -4.735 1.00 98.75 109 LEU A C 1
ATOM 915 O O . LEU A 1 109 ? 3.171 4.209 -5.736 1.00 98.75 109 LEU A O 1
ATOM 919 N N . LEU A 1 110 ? 3.382 2.275 -4.596 1.00 98.75 110 LEU A N 1
ATOM 920 C CA . LEU A 1 110 ? 4.025 1.502 -5.650 1.00 98.75 110 LEU A CA 1
ATOM 921 C C . LEU A 1 110 ? 2.973 0.637 -6.333 1.00 98.75 110 LEU A C 1
ATOM 923 O O . LEU A 1 110 ? 2.256 -0.119 -5.676 1.00 98.75 110 LEU A O 1
ATOM 927 N N . PHE A 1 111 ? 2.881 0.735 -7.652 1.00 98.50 111 PHE A N 1
ATOM 928 C CA . PHE A 1 111 ? 1.970 -0.077 -8.450 1.00 98.50 111 PHE A CA 1
ATOM 929 C C . PHE A 1 111 ? 2.539 -0.294 -9.855 1.00 98.50 111 PHE A C 1
ATOM 931 O O . PHE A 1 111 ? 3.545 0.308 -10.230 1.00 98.50 111 PHE A O 1
ATOM 938 N N . THR A 1 112 ? 1.918 -1.172 -10.640 1.00 97.88 112 THR A N 1
ATOM 939 C CA . THR A 1 112 ? 2.299 -1.385 -12.041 1.00 97.88 112 THR A CA 1
ATOM 940 C C . THR A 1 112 ? 1.110 -1.219 -12.970 1.00 97.88 112 THR A C 1
ATOM 942 O O . THR A 1 112 ? 0.006 -1.680 -12.673 1.00 97.88 112 THR A O 1
ATOM 945 N N . ILE A 1 113 ? 1.348 -0.609 -14.125 1.00 96.62 113 ILE A N 1
ATOM 946 C CA . ILE A 1 113 ? 0.390 -0.522 -15.230 1.00 96.62 113 ILE A CA 1
ATOM 947 C C . ILE A 1 113 ? 0.871 -1.460 -16.336 1.00 96.62 113 ILE A C 1
ATOM 949 O O . ILE A 1 113 ? 2.070 -1.536 -16.600 1.00 96.62 113 ILE A O 1
ATOM 953 N N . LEU A 1 114 ? -0.055 -2.192 -16.954 1.00 94.88 114 LEU A N 1
ATOM 954 C CA . LEU A 1 114 ? 0.244 -3.029 -18.111 1.00 94.88 114 LEU A CA 1
ATOM 955 C C . LEU A 1 114 ? 0.288 -2.156 -19.373 1.00 94.88 114 LEU A C 1
ATOM 957 O O . LEU A 1 114 ? -0.719 -1.560 -19.755 1.00 94.88 114 LEU A O 1
ATOM 961 N N . GLU A 1 115 ? 1.447 -2.089 -20.016 1.00 90.94 115 GLU A N 1
ATOM 962 C CA . GLU A 1 115 ? 1.700 -1.359 -21.260 1.00 90.94 115 GLU A CA 1
ATOM 963 C C . GLU A 1 115 ? 2.508 -2.274 -22.188 1.00 90.94 115 GLU A C 1
ATOM 965 O O . GLU A 1 115 ? 3.500 -2.850 -21.756 1.00 90.94 115 GLU A O 1
ATOM 970 N N . ASP A 1 116 ? 2.053 -2.483 -23.426 1.00 89.12 116 ASP A N 1
ATOM 971 C CA . ASP A 1 116 ? 2.721 -3.352 -24.413 1.00 89.12 116 ASP A CA 1
ATOM 972 C C . ASP A 1 116 ? 3.059 -4.768 -23.902 1.00 89.12 116 ASP A C 1
ATOM 974 O O . ASP A 1 116 ? 4.112 -5.329 -24.189 1.00 89.12 116 ASP A O 1
ATOM 978 N N . SER A 1 117 ? 2.143 -5.369 -23.133 1.00 89.44 117 SER A N 1
ATOM 979 C CA . SER A 1 117 ? 2.327 -6.672 -22.460 1.00 89.44 117 SER A CA 1
ATOM 980 C C . SER A 1 117 ? 3.432 -6.701 -21.389 1.00 89.44 117 SER A C 1
ATOM 982 O O . SER A 1 117 ? 3.844 -7.775 -20.952 1.00 89.44 117 SER A O 1
ATOM 984 N N . LEU A 1 118 ? 3.884 -5.534 -20.924 1.00 93.44 118 LEU A N 1
ATOM 985 C CA . LEU A 1 118 ? 4.886 -5.367 -19.876 1.00 93.44 118 LEU A CA 1
ATOM 986 C C . LEU A 1 118 ? 4.311 -4.599 -18.689 1.00 93.44 118 LEU A C 1
ATOM 988 O O . LEU A 1 118 ? 3.599 -3.606 -18.838 1.00 93.44 118 LEU A O 1
ATOM 992 N N . TYR A 1 119 ? 4.647 -5.036 -17.478 1.00 96.62 119 TYR A N 1
ATOM 993 C CA . TYR A 1 119 ? 4.272 -4.308 -16.273 1.00 96.62 119 TYR A CA 1
ATOM 994 C C . TYR A 1 119 ? 5.279 -3.196 -16.003 1.00 96.62 119 TYR A C 1
ATOM 996 O O . TYR A 1 119 ? 6.390 -3.431 -15.521 1.00 96.62 119 TYR A O 1
ATOM 1004 N N . LYS A 1 120 ? 4.870 -1.965 -16.294 1.00 97.19 120 LYS A N 1
ATOM 1005 C CA . LYS A 1 120 ? 5.644 -0.755 -16.035 1.00 97.19 120 LYS A CA 1
ATOM 1006 C C . LYS A 1 120 ? 5.413 -0.283 -14.608 1.00 97.19 120 LYS A C 1
ATOM 1008 O O . LYS A 1 120 ? 4.270 -0.098 -14.188 1.00 97.19 120 LYS A O 1
ATOM 1013 N N . MET A 1 121 ? 6.494 -0.086 -13.860 1.00 98.19 121 MET A N 1
ATOM 1014 C CA . MET A 1 121 ? 6.428 0.405 -12.485 1.00 98.19 121 MET A CA 1
ATOM 1015 C C . MET A 1 121 ? 6.053 1.885 -12.462 1.00 98.19 121 MET A C 1
ATOM 1017 O O . MET A 1 121 ? 6.633 2.688 -13.189 1.00 98.19 121 MET A O 1
ATOM 1021 N N . CYS A 1 122 ? 5.102 2.236 -11.605 1.00 98.50 122 CYS A N 1
ATOM 1022 C CA . CYS A 1 122 ? 4.673 3.601 -11.349 1.00 98.50 122 CYS A CA 1
ATOM 1023 C C . CYS A 1 122 ? 4.735 3.888 -9.847 1.00 98.50 122 CYS A C 1
ATOM 1025 O O . CYS A 1 122 ? 4.441 3.022 -9.017 1.00 98.50 122 CYS A O 1
ATOM 1027 N N . ILE A 1 123 ? 5.106 5.118 -9.512 1.00 98.69 123 ILE A N 1
ATOM 1028 C CA . ILE A 1 123 ? 5.149 5.635 -8.150 1.00 98.69 123 ILE A CA 1
ATOM 1029 C C . ILE A 1 123 ? 4.208 6.833 -8.099 1.00 98.69 123 ILE A C 1
ATOM 1031 O O . ILE A 1 123 ? 4.390 7.804 -8.832 1.00 98.69 123 ILE A O 1
ATOM 1035 N N . LEU A 1 124 ? 3.194 6.749 -7.242 1.00 98.62 124 LEU A N 1
ATOM 1036 C CA . LEU A 1 124 ? 2.320 7.871 -6.912 1.00 98.62 124 LEU A CA 1
ATOM 1037 C C . LEU A 1 124 ? 2.707 8.381 -5.522 1.00 98.62 124 LEU A C 1
ATOM 1039 O O . LEU A 1 124 ? 2.806 7.584 -4.591 1.00 98.62 124 LEU A O 1
ATOM 1043 N N . ARG A 1 125 ? 2.891 9.692 -5.363 1.00 97.62 125 ARG A N 1
ATOM 1044 C CA . ARG A 1 125 ? 3.094 10.336 -4.065 1.00 97.62 125 ARG A CA 1
ATOM 1045 C C . ARG A 1 125 ? 2.104 11.466 -3.823 1.00 97.62 125 ARG A C 1
ATOM 1047 O O . ARG A 1 125 ? 1.770 12.223 -4.733 1.00 97.62 125 ARG A O 1
ATOM 1054 N N . ARG A 1 126 ? 1.635 11.590 -2.584 1.00 98.00 126 ARG A N 1
ATOM 1055 C CA . ARG A 1 126 ? 0.745 12.666 -2.126 1.00 98.00 126 ARG A CA 1
ATOM 1056 C C . ARG A 1 126 ? 1.147 13.126 -0.735 1.00 98.00 126 ARG A C 1
ATOM 1058 O O . ARG A 1 126 ? 1.643 12.331 0.055 1.00 98.00 126 ARG A O 1
ATOM 1065 N N . HIS A 1 127 ? 0.908 14.395 -0.438 1.00 98.12 127 HIS A N 1
ATOM 1066 C CA . HIS A 1 127 ? 1.094 14.916 0.909 1.00 98.12 127 HIS A CA 1
ATOM 1067 C C . HIS A 1 127 ? 0.060 14.313 1.879 1.00 98.12 127 HIS A C 1
ATOM 1069 O O . HIS A 1 127 ? -1.048 13.965 1.462 1.00 98.12 127 HIS A O 1
ATOM 1075 N N . THR A 1 128 ? 0.431 14.133 3.151 1.00 97.31 128 THR A N 1
ATOM 1076 C CA . THR A 1 128 ? -0.466 13.583 4.190 1.00 97.31 128 THR A CA 1
ATOM 1077 C C . THR A 1 128 ? -1.601 14.550 4.539 1.00 97.31 128 THR A C 1
ATOM 1079 O O . THR A 1 128 ? -2.720 14.123 4.813 1.00 97.31 128 THR A O 1
ATOM 1082 N N . ASP A 1 129 ? -1.336 15.856 4.476 1.00 96.56 129 ASP A N 1
ATOM 1083 C CA . ASP A 1 129 ? -2.358 16.907 4.484 1.00 96.56 129 ASP A CA 1
ATOM 1084 C C . ASP A 1 129 ? -3.002 17.035 3.097 1.00 96.56 129 ASP A C 1
ATOM 1086 O O . ASP A 1 129 ? -2.334 17.354 2.112 1.00 96.56 129 ASP A O 1
ATOM 1090 N N . ILE A 1 130 ? -4.316 16.813 3.048 1.00 94.81 130 ILE A N 1
ATOM 1091 C CA . ILE A 1 130 ? -5.145 16.817 1.838 1.00 94.81 130 ILE A CA 1
ATOM 1092 C C . ILE A 1 130 ? -5.148 18.180 1.131 1.00 94.81 130 ILE A C 1
ATOM 1094 O O . ILE A 1 130 ? -5.324 18.233 -0.088 1.00 94.81 130 ILE A O 1
ATOM 1098 N N . SER A 1 131 ? -4.967 19.272 1.877 1.00 94.69 131 SER A N 1
ATOM 1099 C CA . SER A 1 131 ? -4.972 20.632 1.331 1.00 94.69 131 SER A CA 1
ATOM 1100 C C . SER A 1 131 ? -3.684 20.988 0.584 1.00 94.69 131 SER A C 1
ATOM 1102 O O . SER A 1 131 ? -3.656 21.964 -0.167 1.00 94.69 131 SER A O 1
ATOM 1104 N N . GLN A 1 132 ? -2.627 20.190 0.757 1.00 96.12 132 GLN A N 1
ATOM 1105 C CA . GLN A 1 132 ? -1.317 20.439 0.173 1.00 96.12 132 GLN A CA 1
ATOM 1106 C C . GLN A 1 132 ? -1.075 19.540 -1.041 1.00 96.12 132 GLN A C 1
ATOM 1108 O O . GLN A 1 132 ? -1.327 18.333 -1.036 1.00 96.12 132 GLN A O 1
ATOM 1113 N N . SER A 1 133 ? -0.549 20.138 -2.106 1.00 92.25 133 SER A N 1
ATOM 1114 C CA . SER A 1 133 ? -0.080 19.418 -3.288 1.00 92.25 133 SER A CA 1
ATOM 1115 C C . SER A 1 133 ? 1.415 19.129 -3.195 1.00 92.25 133 SER A C 1
ATOM 1117 O O . SER A 1 133 ? 2.164 19.895 -2.596 1.00 92.25 133 SER A O 1
ATOM 1119 N N . VAL A 1 134 ? 1.862 18.072 -3.870 1.00 94.56 134 VAL A N 1
ATOM 1120 C CA . VAL A 1 134 ? 3.283 17.738 -4.020 1.00 94.56 134 VAL A CA 1
ATOM 1121 C C . VAL A 1 134 ? 3.650 17.717 -5.504 1.00 94.56 134 VAL A C 1
ATOM 1123 O O . VAL A 1 134 ? 2.854 17.276 -6.336 1.00 94.56 134 VAL A O 1
ATOM 1126 N N . SER A 1 135 ? 4.845 18.198 -5.846 1.00 92.81 135 SER A N 1
ATOM 1127 C CA . SER A 1 135 ? 5.393 18.075 -7.201 1.00 92.81 135 SER A CA 1
ATOM 1128 C C . SER A 1 135 ? 5.684 16.612 -7.542 1.00 92.81 135 SER A C 1
ATOM 1130 O O . SER A 1 135 ? 5.896 15.787 -6.647 1.00 92.81 135 SER A O 1
ATOM 1132 N N . ASN A 1 136 ? 5.717 16.271 -8.835 1.00 93.62 136 ASN A N 1
ATOM 1133 C CA . ASN A 1 136 ? 5.998 14.902 -9.298 1.00 93.62 136 ASN A CA 1
ATOM 1134 C C . ASN A 1 136 ? 5.093 13.870 -8.607 1.00 93.62 136 ASN A C 1
ATOM 1136 O O . ASN A 1 136 ? 5.556 12.844 -8.113 1.00 93.62 136 ASN A O 1
ATOM 1140 N N . GLY A 1 137 ? 3.799 14.191 -8.511 1.00 95.56 137 GLY A N 1
ATOM 1141 C CA . GLY A 1 137 ? 2.820 13.346 -7.831 1.00 95.56 137 GLY A CA 1
ATOM 1142 C C . GLY A 1 137 ? 2.694 11.955 -8.453 1.00 95.56 137 GLY A C 1
ATOM 1143 O O . GLY A 1 137 ? 2.381 11.015 -7.737 1.00 95.56 137 GLY A O 1
ATOM 1144 N N . LEU A 1 138 ? 2.985 11.800 -9.747 1.00 98.19 138 LEU A N 1
ATOM 1145 C CA . LEU A 1 138 ? 2.998 10.519 -10.449 1.00 98.19 138 LEU A CA 1
ATOM 1146 C C . LEU A 1 138 ? 4.205 10.446 -11.387 1.00 98.19 138 LEU A C 1
ATOM 1148 O O . LEU A 1 138 ? 4.413 11.353 -12.192 1.00 98.19 138 LEU A O 1
ATOM 1152 N N . ILE A 1 139 ? 4.963 9.353 -11.309 1.00 97.94 139 ILE A N 1
ATOM 1153 C CA . ILE A 1 139 ? 6.100 9.078 -12.191 1.00 97.94 139 ILE A CA 1
ATOM 1154 C C . ILE A 1 139 ? 6.171 7.585 -12.523 1.00 97.94 139 ILE A C 1
ATOM 1156 O O . ILE A 1 139 ? 5.957 6.735 -11.657 1.00 97.94 139 ILE A O 1
ATOM 1160 N N . ALA A 1 140 ? 6.458 7.253 -13.778 1.00 98.12 140 ALA A N 1
ATOM 1161 C CA . ALA A 1 140 ? 6.737 5.889 -14.213 1.00 98.12 140 ALA A CA 1
ATOM 1162 C C . ALA A 1 140 ? 8.244 5.662 -14.352 1.00 98.12 140 ALA A C 1
ATOM 1164 O O . ALA A 1 140 ? 8.994 6.580 -14.682 1.00 98.12 140 ALA A O 1
ATOM 1165 N N . ILE A 1 141 ? 8.685 4.426 -14.138 1.00 97.88 141 ILE A N 1
ATOM 1166 C CA . ILE A 1 141 ? 10.097 4.045 -14.184 1.00 97.88 141 ILE A CA 1
ATOM 1167 C C . ILE A 1 141 ? 10.327 3.082 -15.344 1.00 97.88 141 ILE A C 1
ATOM 1169 O O . ILE A 1 141 ? 9.657 2.052 -15.460 1.00 97.88 141 ILE A O 1
ATOM 1173 N N . LYS A 1 142 ? 11.307 3.410 -16.188 1.00 96.94 142 LYS A N 1
ATOM 1174 C CA . LYS A 1 142 ? 11.859 2.516 -17.205 1.00 96.94 142 LYS A CA 1
ATOM 1175 C C . LYS A 1 142 ? 13.274 2.118 -16.800 1.00 96.94 142 LYS A C 1
ATOM 1177 O O . LYS A 1 142 ? 14.151 2.965 -16.655 1.00 96.94 142 LYS A O 1
ATOM 1182 N N . PHE A 1 143 ? 13.505 0.822 -16.653 1.00 96.94 143 PHE A N 1
ATOM 1183 C CA . PHE A 1 143 ? 14.828 0.274 -16.367 1.00 96.94 143 PHE A CA 1
ATOM 1184 C C . PHE A 1 143 ? 15.596 0.144 -17.686 1.00 96.94 143 PHE A C 1
ATOM 1186 O O . PHE A 1 143 ? 15.218 -0.652 -18.542 1.00 96.94 143 PHE A O 1
ATOM 1193 N N . GLY A 1 144 ? 16.604 0.995 -17.885 1.00 94.56 144 GLY A N 1
ATOM 1194 C CA . GLY A 1 144 ? 17.344 1.113 -19.139 1.00 94.56 144 GLY A CA 1
ATOM 1195 C C . GLY A 1 144 ? 18.476 0.097 -19.255 1.00 94.56 144 GLY A C 1
ATOM 1196 O O . GLY A 1 144 ? 18.471 -0.746 -20.151 1.00 94.56 144 GLY A O 1
ATOM 1197 N N . SER A 1 145 ? 19.460 0.176 -18.358 1.00 95.12 145 SER A N 1
ATOM 1198 C CA . SER A 1 145 ? 20.597 -0.750 -18.349 1.00 95.12 145 SER A CA 1
ATOM 1199 C C . SER A 1 145 ? 21.082 -1.075 -16.946 1.00 95.12 145 SER A C 1
ATOM 1201 O O . SER A 1 145 ? 20.916 -0.276 -16.025 1.00 95.12 145 SER A O 1
ATOM 1203 N N . PHE A 1 146 ? 21.733 -2.227 -16.833 1.00 95.19 146 PHE A N 1
ATOM 1204 C CA . PHE A 1 146 ? 22.381 -2.717 -15.625 1.00 95.19 146 PHE A CA 1
ATOM 1205 C C . PHE A 1 146 ? 23.849 -3.008 -15.936 1.00 95.19 146 PHE A C 1
ATOM 1207 O O . PHE A 1 146 ? 24.150 -3.670 -16.928 1.00 95.19 146 PHE A O 1
ATOM 1214 N N . THR A 1 147 ? 24.751 -2.469 -15.129 1.00 93.69 147 THR A N 1
ATOM 1215 C CA . THR A 1 147 ? 26.205 -2.648 -15.237 1.00 93.69 147 THR A CA 1
ATOM 1216 C C . THR A 1 147 ? 26.805 -2.590 -13.835 1.00 93.69 147 THR A C 1
ATOM 1218 O O . THR A 1 147 ? 26.161 -2.078 -12.920 1.00 93.69 147 THR A O 1
ATOM 1221 N N . TYR A 1 148 ? 28.021 -3.085 -13.642 1.00 87.31 148 TYR A N 1
ATOM 1222 C CA . TYR A 1 148 ? 28.826 -2.723 -12.471 1.00 87.31 148 TYR A CA 1
ATOM 1223 C C . TYR A 1 148 ? 30.005 -1.877 -12.925 1.00 87.31 148 TYR A C 1
ATOM 1225 O O . TYR A 1 148 ? 30.448 -2.009 -14.057 1.00 87.31 148 TYR A O 1
ATOM 1233 N N . ALA A 1 149 ? 30.534 -1.013 -12.060 1.00 81.56 149 ALA A N 1
ATOM 1234 C CA . ALA A 1 149 ? 31.743 -0.247 -12.384 1.00 81.56 149 ALA A CA 1
ATOM 1235 C C . ALA A 1 149 ? 32.979 -1.145 -12.597 1.00 81.56 149 ALA A C 1
ATOM 1237 O O . ALA A 1 149 ? 33.954 -0.724 -13.210 1.00 81.56 149 ALA A O 1
ATOM 1238 N N . THR A 1 150 ? 32.939 -2.370 -12.070 1.00 78.38 150 THR A N 1
ATOM 1239 C CA . THR A 1 150 ? 34.001 -3.377 -12.160 1.00 78.38 150 THR A CA 1
ATOM 1240 C C . THR A 1 150 ? 33.931 -4.229 -13.428 1.00 78.38 150 THR A C 1
ATOM 1242 O O . THR A 1 150 ? 34.926 -4.864 -13.761 1.00 78.38 150 THR A O 1
ATOM 1245 N N . THR A 1 151 ? 32.798 -4.236 -14.139 1.00 76.62 151 THR A N 1
ATOM 1246 C CA . THR A 1 151 ? 32.604 -5.000 -15.381 1.00 76.62 151 THR A CA 1
ATOM 1247 C C . THR A 1 151 ? 32.299 -4.057 -16.539 1.00 76.62 151 THR A C 1
ATOM 1249 O O . THR A 1 151 ? 31.478 -3.149 -16.430 1.00 76.62 151 THR A O 1
ATOM 1252 N N . GLU A 1 152 ? 32.940 -4.270 -17.686 1.00 77.56 152 GLU A N 1
ATOM 1253 C CA . GLU A 1 152 ? 32.631 -3.512 -18.906 1.00 77.56 152 GLU A CA 1
ATOM 1254 C C . GLU A 1 152 ? 31.332 -4.001 -19.580 1.00 77.56 152 GLU A C 1
ATOM 1256 O O . GLU A 1 152 ? 30.831 -3.376 -20.522 1.00 77.56 152 GLU A O 1
ATOM 1261 N N . LYS A 1 153 ? 30.748 -5.111 -19.099 1.00 84.56 153 LYS A N 1
ATOM 1262 C CA . LYS A 1 153 ? 29.525 -5.692 -19.656 1.00 84.56 153 LYS A CA 1
ATOM 1263 C C . LYS A 1 153 ? 28.293 -4.898 -19.221 1.00 84.56 153 LYS A C 1
ATOM 1265 O O . LYS A 1 153 ? 27.888 -4.898 -18.061 1.00 84.56 153 LYS A O 1
ATOM 1270 N N . VAL A 1 154 ? 27.626 -4.282 -20.197 1.00 90.31 154 VAL A N 1
ATOM 1271 C CA . VAL A 1 154 ? 26.364 -3.561 -19.981 1.00 90.31 154 VAL A CA 1
ATOM 1272 C C . VAL A 1 154 ? 25.184 -4.400 -20.451 1.00 90.31 154 VAL A C 1
ATOM 1274 O O . VAL A 1 154 ? 24.979 -4.601 -21.650 1.00 90.31 154 VAL A O 1
ATOM 1277 N N . ARG A 1 155 ? 24.327 -4.803 -19.514 1.00 89.69 155 ARG A N 1
ATOM 1278 C CA . ARG A 1 155 ? 23.103 -5.545 -19.809 1.00 89.69 155 ARG A CA 1
ATOM 1279 C C . ARG A 1 155 ? 21.959 -4.588 -20.150 1.00 89.69 155 ARG A C 1
ATOM 1281 O O . ARG A 1 155 ? 21.483 -3.827 -19.302 1.00 89.69 155 ARG A O 1
ATOM 1288 N N . ARG A 1 156 ? 21.487 -4.637 -21.398 1.00 93.00 156 ARG A N 1
ATOM 1289 C CA . ARG A 1 156 ? 20.330 -3.870 -21.898 1.00 93.00 156 ARG A CA 1
ATOM 1290 C C . ARG A 1 156 ? 19.252 -4.830 -22.379 1.00 93.00 156 ARG A C 1
ATOM 1292 O O . ARG A 1 156 ? 19.529 -5.690 -23.203 1.00 93.00 156 ARG A O 1
ATOM 1299 N N . SER A 1 157 ? 18.040 -4.670 -21.866 1.00 93.44 157 SER A N 1
ATOM 1300 C CA . SER A 1 157 ? 16.886 -5.488 -22.239 1.00 93.44 157 SER A CA 1
ATOM 1301 C C . SER A 1 157 ? 15.586 -4.733 -21.939 1.00 93.44 157 SER A C 1
ATOM 1303 O O . SER A 1 157 ? 15.598 -3.627 -21.394 1.00 93.44 157 SER A O 1
ATOM 1305 N N . THR A 1 158 ? 14.456 -5.331 -22.296 1.00 94.19 158 THR A N 1
ATOM 1306 C CA . THR A 1 158 ? 13.126 -4.954 -21.833 1.00 94.19 158 THR A CA 1
ATOM 1307 C C . THR A 1 158 ? 12.774 -5.719 -20.561 1.00 94.19 158 THR A C 1
ATOM 1309 O O . THR A 1 158 ? 12.745 -6.952 -20.535 1.00 94.19 158 THR A O 1
ATOM 1312 N N . TYR A 1 159 ? 12.479 -4.967 -19.501 1.00 96.38 159 TYR A N 1
ATOM 1313 C CA . TYR A 1 159 ? 12.186 -5.505 -18.177 1.00 96.38 159 TYR A CA 1
ATOM 1314 C C . TYR A 1 159 ? 10.735 -5.240 -17.773 1.00 96.38 159 TYR A C 1
ATOM 1316 O O . TYR A 1 159 ? 10.216 -4.142 -17.968 1.00 96.38 159 TYR A O 1
ATOM 1324 N N . SER A 1 160 ? 10.104 -6.234 -17.153 1.00 97.19 160 SER A N 1
ATOM 1325 C CA . SER A 1 160 ? 8.775 -6.134 -16.548 1.00 97.19 160 SER A CA 1
ATOM 1326 C C . SER A 1 160 ? 8.887 -6.178 -15.025 1.00 97.19 160 SER A C 1
ATOM 1328 O O . SER A 1 160 ? 9.548 -7.057 -14.480 1.00 97.19 160 SER A O 1
ATOM 1330 N N . CYS A 1 161 ? 8.216 -5.272 -14.319 1.00 97.81 161 CYS A N 1
ATOM 1331 C CA . CYS A 1 161 ? 8.188 -5.254 -12.856 1.00 97.81 161 CYS A CA 1
ATOM 1332 C C . CYS A 1 161 ? 7.200 -6.294 -12.309 1.00 97.81 161 CYS A C 1
ATOM 1334 O O . CYS A 1 161 ? 6.043 -6.329 -12.728 1.00 97.81 161 CYS A O 1
ATOM 1336 N N . LEU A 1 162 ? 7.659 -7.150 -11.391 1.00 96.44 162 LEU A N 1
ATOM 1337 C CA . LEU A 1 162 ? 6.842 -8.207 -10.783 1.00 96.44 162 LEU A CA 1
ATOM 1338 C C . LEU A 1 162 ? 6.328 -7.828 -9.395 1.00 96.44 162 LEU A C 1
ATOM 1340 O O . LEU A 1 162 ? 5.152 -8.032 -9.100 1.00 96.44 162 LEU A O 1
ATOM 1344 N N . ASP A 1 163 ? 7.209 -7.287 -8.556 1.00 98.19 163 ASP A N 1
ATOM 1345 C CA . ASP A 1 163 ? 6.904 -6.852 -7.195 1.00 98.19 163 ASP A CA 1
ATOM 1346 C C . ASP A 1 163 ? 7.866 -5.729 -6.795 1.00 98.19 163 ASP A C 1
ATOM 1348 O O . ASP A 1 163 ? 8.998 -5.660 -7.286 1.00 98.19 163 ASP A O 1
ATOM 1352 N N . ALA A 1 164 ? 7.418 -4.854 -5.901 1.00 98.50 164 ALA A N 1
ATOM 1353 C CA . ALA A 1 164 ? 8.233 -3.779 -5.357 1.00 98.50 164 ALA A CA 1
ATOM 1354 C C . ALA A 1 164 ? 7.781 -3.415 -3.941 1.00 98.50 164 ALA A C 1
ATOM 1356 O O . ALA A 1 164 ? 6.584 -3.344 -3.653 1.00 98.50 164 ALA A O 1
ATOM 1357 N N . GLN A 1 165 ? 8.745 -3.128 -3.071 1.00 98.44 165 GLN A N 1
ATOM 1358 C CA . GLN A 1 165 ? 8.496 -2.722 -1.693 1.00 98.44 165 GLN A CA 1
ATOM 1359 C C . GLN A 1 165 ? 9.533 -1.694 -1.237 1.00 98.44 165 GLN A C 1
ATOM 1361 O O . GLN A 1 165 ? 10.701 -1.782 -1.605 1.00 98.44 165 GLN A O 1
ATOM 1366 N N . PHE A 1 166 ? 9.120 -0.735 -0.405 1.00 98.50 166 PHE A N 1
ATOM 1367 C CA . PHE A 1 166 ? 10.056 0.174 0.259 1.00 98.50 166 PHE A CA 1
ATOM 1368 C C . PHE A 1 166 ? 11.051 -0.606 1.127 1.00 98.50 166 PHE A C 1
ATOM 1370 O O . PHE A 1 166 ? 10.652 -1.442 1.940 1.00 98.50 166 PHE A O 1
ATOM 1377 N N . TYR A 1 167 ? 12.336 -0.318 0.939 1.00 98.12 167 TYR A N 1
ATOM 1378 C CA . TYR A 1 167 ? 13.415 -0.783 1.803 1.00 98.12 167 TYR A CA 1
ATOM 1379 C C . TYR A 1 167 ? 13.572 0.178 2.983 1.00 98.12 167 TYR A C 1
ATOM 1381 O O . TYR A 1 167 ? 13.487 -0.234 4.141 1.00 98.12 167 TYR A O 1
ATOM 1389 N N . ASP A 1 168 ? 13.703 1.466 2.676 1.00 97.56 168 ASP A N 1
ATOM 1390 C CA . ASP A 1 168 ? 13.714 2.594 3.605 1.00 97.56 168 ASP A CA 1
ATOM 1391 C C . ASP A 1 168 ? 13.068 3.827 2.947 1.00 97.56 168 ASP A C 1
ATOM 1393 O O . ASP A 1 168 ? 12.503 3.728 1.862 1.00 97.56 168 ASP A O 1
ATOM 1397 N N . ASP A 1 169 ? 13.110 4.984 3.610 1.00 97.44 169 ASP A N 1
ATOM 1398 C CA . ASP A 1 169 ? 12.468 6.219 3.140 1.00 97.44 169 ASP A CA 1
ATOM 1399 C C . ASP A 1 169 ? 13.019 6.749 1.800 1.00 97.44 169 ASP A C 1
ATOM 1401 O O . ASP A 1 169 ? 12.341 7.551 1.150 1.00 97.44 169 ASP A O 1
ATOM 1405 N N . GLU A 1 170 ? 14.205 6.298 1.377 1.00 97.00 170 GLU A N 1
ATOM 1406 C CA . GLU A 1 170 ? 14.913 6.779 0.187 1.00 97.00 170 GLU A CA 1
ATOM 1407 C C . GLU A 1 170 ? 15.133 5.690 -0.870 1.00 97.00 170 GLU A C 1
ATOM 1409 O O . GLU A 1 170 ? 15.549 6.008 -1.983 1.00 97.00 170 GLU A O 1
ATOM 1414 N N . THR A 1 171 ? 14.826 4.426 -0.569 1.00 98.00 171 THR A N 1
ATOM 1415 C CA . THR A 1 171 ? 15.156 3.290 -1.436 1.00 98.00 171 THR A CA 1
ATOM 1416 C C . THR A 1 171 ? 14.000 2.300 -1.550 1.00 98.00 171 THR A C 1
ATOM 1418 O O . THR A 1 171 ? 13.370 1.912 -0.563 1.00 98.00 171 THR A O 1
ATOM 1421 N N . VAL A 1 172 ? 13.738 1.832 -2.771 1.00 98.62 172 VAL A N 1
ATOM 1422 C CA . VAL A 1 172 ? 12.728 0.806 -3.065 1.00 98.62 172 VAL A CA 1
ATOM 1423 C C . VAL A 1 172 ? 13.401 -0.452 -3.608 1.00 98.62 172 VAL A C 1
ATOM 1425 O O . VAL A 1 172 ? 14.093 -0.393 -4.620 1.00 98.62 172 VAL A O 1
ATOM 1428 N N . THR A 1 173 ? 13.139 -1.607 -3.000 1.00 98.62 173 THR A N 1
ATOM 1429 C CA . THR A 1 173 ? 13.566 -2.901 -3.5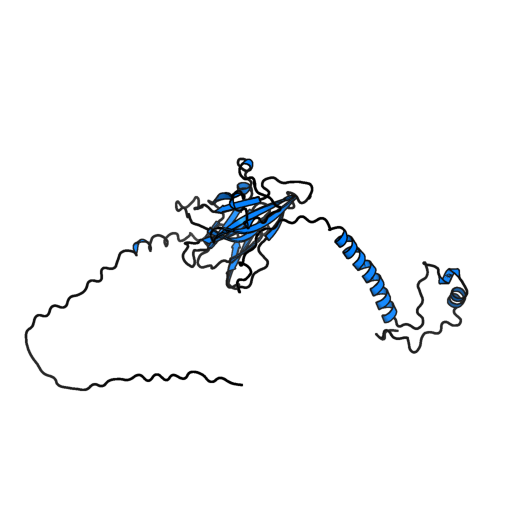41 1.00 98.62 173 THR A CA 1
ATOM 1430 C C . THR A 1 173 ? 12.569 -3.371 -4.600 1.00 98.62 173 THR A C 1
ATOM 1432 O O . THR A 1 173 ? 11.369 -3.461 -4.332 1.00 98.62 173 THR A O 1
ATOM 1435 N N . VAL A 1 174 ? 13.054 -3.718 -5.792 1.00 98.56 174 VAL A N 1
ATOM 1436 C CA . VAL A 1 174 ? 12.232 -4.117 -6.945 1.00 98.56 174 VAL A CA 1
ATOM 1437 C C . VAL A 1 174 ? 12.690 -5.468 -7.490 1.00 98.56 174 VAL A C 1
ATOM 1439 O O . VAL A 1 174 ? 13.889 -5.717 -7.618 1.00 98.56 174 VAL A O 1
ATOM 1442 N N . VAL A 1 175 ? 11.736 -6.331 -7.851 1.00 98.38 175 VAL A N 1
ATOM 1443 C CA . VAL A 1 175 ? 11.988 -7.559 -8.619 1.00 98.38 175 VAL A CA 1
ATOM 1444 C C . VAL A 1 175 ? 11.560 -7.346 -10.061 1.00 98.38 175 VAL A C 1
ATOM 1446 O O . VAL A 1 175 ? 10.393 -7.068 -10.348 1.00 98.38 175 VAL A O 1
ATOM 1449 N N . LEU A 1 176 ? 12.506 -7.528 -10.974 1.00 98.12 176 LEU A N 1
ATOM 1450 C CA . LEU A 1 176 ? 12.286 -7.405 -12.408 1.00 98.12 176 LEU A CA 1
ATOM 1451 C C . LEU A 1 176 ? 12.367 -8.765 -13.091 1.00 98.12 176 LEU A C 1
ATOM 1453 O O . LEU A 1 176 ? 13.137 -9.638 -12.692 1.00 98.12 176 LEU A O 1
ATOM 1457 N N . LYS A 1 177 ? 11.591 -8.910 -14.160 1.00 96.94 177 LYS A N 1
ATOM 1458 C CA . LYS A 1 177 ? 11.679 -9.990 -15.132 1.00 96.94 177 LYS A CA 1
ATOM 1459 C C . LYS A 1 177 ? 12.295 -9.465 -16.415 1.00 96.94 177 LYS A C 1
ATOM 1461 O O . LYS A 1 177 ? 11.734 -8.564 -17.032 1.00 96.94 177 LYS A O 1
ATOM 1466 N N . ASP A 1 178 ? 13.401 -10.062 -16.824 1.00 95.56 178 ASP A N 1
ATOM 1467 C CA . ASP A 1 178 ? 13.921 -9.905 -18.175 1.00 95.56 178 ASP A CA 1
ATOM 1468 C C . ASP A 1 178 ? 13.029 -10.692 -19.146 1.00 95.56 178 ASP A C 1
ATOM 1470 O O . ASP A 1 178 ? 12.697 -11.852 -18.906 1.00 95.56 178 ASP A O 1
ATOM 1474 N N . THR A 1 179 ? 12.587 -10.040 -20.213 1.00 91.50 179 THR A N 1
ATOM 1475 C CA . THR A 1 179 ? 11.666 -10.626 -21.200 1.00 91.50 179 THR A CA 1
ATOM 1476 C C . THR A 1 179 ? 12.356 -11.555 -22.189 1.00 91.50 179 THR A C 1
ATOM 1478 O O . THR A 1 179 ? 11.711 -12.475 -22.687 1.00 91.50 179 THR A O 1
ATOM 1481 N N . VAL A 1 180 ? 13.651 -11.342 -22.441 1.00 89.94 180 VAL A N 1
ATOM 1482 C CA . VAL A 1 180 ? 14.471 -12.176 -23.340 1.00 89.94 180 VAL A CA 1
ATOM 1483 C C . VAL A 1 180 ? 15.440 -13.077 -22.573 1.00 89.94 180 VAL A C 1
ATOM 1485 O O . VAL A 1 180 ? 16.125 -13.902 -23.172 1.00 89.94 180 VAL A O 1
ATOM 1488 N N . GLY A 1 181 ? 15.505 -12.931 -21.246 1.00 82.38 181 GLY A N 1
ATOM 1489 C CA . GLY A 1 181 ? 16.364 -13.741 -20.390 1.00 82.38 181 GLY A CA 1
ATOM 1490 C C . GLY A 1 181 ? 16.002 -15.228 -20.445 1.00 82.38 181 GLY A C 1
ATOM 1491 O O . GLY A 1 181 ? 14.827 -15.598 -20.398 1.00 82.38 181 GLY A O 1
ATOM 1492 N N . ARG A 1 182 ? 17.026 -16.088 -20.506 1.00 80.44 182 ARG A N 1
ATOM 1493 C CA . ARG A 1 182 ? 16.859 -17.546 -20.424 1.00 80.44 182 ARG A CA 1
ATOM 1494 C C . ARG A 1 182 ? 16.354 -17.962 -19.041 1.00 80.44 182 ARG A C 1
ATOM 1496 O O . ARG A 1 182 ? 16.605 -17.289 -18.038 1.00 80.44 182 ARG A O 1
ATOM 1503 N N . GLU A 1 183 ? 15.657 -19.095 -18.986 1.00 76.44 183 GLU A N 1
ATOM 1504 C CA . GLU A 1 183 ? 15.106 -19.634 -17.743 1.00 76.44 183 GLU A CA 1
ATOM 1505 C C . GLU A 1 183 ? 16.218 -19.840 -16.700 1.00 76.44 183 GLU A C 1
ATOM 1507 O O . GLU A 1 183 ? 17.194 -20.541 -16.946 1.00 76.44 183 GLU A O 1
ATOM 1512 N N . GLY A 1 184 ? 16.085 -19.189 -15.540 1.00 79.81 184 GLY A N 1
ATOM 1513 C CA . GLY A 1 184 ? 17.095 -19.220 -14.476 1.00 79.81 184 GLY A CA 1
ATOM 1514 C C . GLY A 1 184 ? 18.040 -18.012 -14.442 1.00 79.81 184 GLY A C 1
ATOM 1515 O O . GLY A 1 184 ? 18.747 -17.853 -13.452 1.00 79.81 184 GLY A O 1
ATOM 1516 N N . ARG A 1 185 ? 18.016 -17.127 -15.451 1.00 88.06 185 ARG A N 1
ATOM 1517 C CA . ARG A 1 185 ? 18.726 -15.825 -15.471 1.00 88.06 185 ARG A CA 1
ATOM 1518 C C . ARG A 1 185 ? 17.830 -14.667 -15.925 1.00 88.06 185 ARG A C 1
ATOM 1520 O O . ARG A 1 185 ? 18.286 -13.630 -16.411 1.00 88.06 185 ARG A O 1
ATOM 1527 N N . ASP A 1 186 ? 16.528 -14.841 -15.746 1.00 94.25 186 ASP A N 1
ATOM 1528 C CA . ASP A 1 186 ? 15.474 -13.934 -16.189 1.00 94.25 186 ASP A CA 1
ATOM 1529 C C . ASP A 1 186 ? 14.915 -13.062 -15.053 1.00 94.25 186 ASP A C 1
ATOM 1531 O O . ASP A 1 186 ? 13.881 -12.413 -15.224 1.00 94.25 186 ASP A O 1
ATOM 1535 N N . ARG A 1 187 ? 15.547 -13.054 -13.872 1.00 96.50 187 ARG A N 1
ATOM 1536 C CA . ARG A 1 187 ? 15.087 -12.304 -12.695 1.00 96.50 187 ARG A CA 1
ATOM 1537 C C . ARG A 1 187 ? 16.184 -11.445 -12.096 1.00 96.50 187 ARG A C 1
ATOM 1539 O O . ARG A 1 187 ? 17.274 -11.934 -11.839 1.00 96.50 187 ARG A O 1
ATOM 1546 N N . LEU A 1 188 ? 15.876 -10.181 -11.827 1.00 97.00 188 LEU A N 1
ATOM 1547 C CA . LEU A 1 188 ? 16.805 -9.234 -11.215 1.00 97.00 188 LEU A CA 1
ATOM 1548 C C . LEU A 1 188 ? 16.214 -8.689 -9.916 1.00 97.00 188 LEU A C 1
ATOM 1550 O O . LEU A 1 188 ? 15.010 -8.442 -9.835 1.00 97.00 188 LEU A O 1
ATOM 1554 N N . LEU A 1 189 ? 17.077 -8.487 -8.925 1.00 98.00 189 LEU A N 1
ATOM 1555 C CA . LEU A 1 189 ? 16.794 -7.748 -7.701 1.00 98.00 189 LEU A CA 1
ATOM 1556 C C . LEU A 1 189 ? 17.499 -6.393 -7.788 1.00 98.00 189 LEU A C 1
ATOM 1558 O O . LEU A 1 189 ? 18.700 -6.348 -8.038 1.00 98.00 189 LEU A O 1
ATOM 1562 N N . VAL A 1 190 ? 16.770 -5.296 -7.605 1.00 98.12 190 VAL A N 1
ATOM 1563 C CA . VAL A 1 190 ? 17.293 -3.940 -7.827 1.00 98.12 190 VAL A CA 1
ATOM 1564 C C . VAL A 1 190 ? 16.921 -3.037 -6.659 1.00 98.12 190 VAL A C 1
ATOM 1566 O O . VAL A 1 190 ? 15.758 -3.015 -6.258 1.00 98.12 190 VAL A O 1
ATOM 1569 N N . GLN A 1 191 ? 17.883 -2.270 -6.141 1.00 98.12 191 GLN A N 1
ATOM 1570 C CA . GLN A 1 191 ? 17.619 -1.148 -5.242 1.00 98.12 191 GLN A CA 1
ATOM 1571 C C . GLN A 1 191 ? 17.442 0.135 -6.058 1.00 98.12 191 GLN A C 1
ATOM 1573 O O . GLN A 1 191 ? 18.348 0.577 -6.762 1.00 98.12 191 GLN A O 1
ATOM 1578 N N . LEU A 1 192 ? 16.249 0.720 -5.986 1.00 98.19 192 LEU A N 1
ATOM 1579 C CA . LEU A 1 192 ? 15.866 1.947 -6.673 1.00 98.19 192 LEU A CA 1
ATOM 1580 C C . LEU A 1 192 ? 16.029 3.150 -5.729 1.00 98.19 192 LEU A C 1
ATOM 1582 O O . LEU A 1 192 ? 15.180 3.328 -4.852 1.00 98.19 192 LEU A O 1
ATOM 1586 N N . PRO A 1 193 ? 17.061 3.995 -5.908 1.00 97.62 193 PRO A N 1
ATOM 1587 C CA . PRO A 1 193 ? 17.238 5.200 -5.104 1.00 97.62 193 PRO A CA 1
ATOM 1588 C C . PRO A 1 193 ? 16.258 6.299 -5.537 1.00 97.62 193 PRO A C 1
ATOM 1590 O O . PRO A 1 193 ? 16.295 6.795 -6.666 1.00 97.62 193 PRO A O 1
ATOM 1593 N N . LEU A 1 194 ? 15.390 6.722 -4.622 1.00 96.94 194 LEU A N 1
ATOM 1594 C CA . LEU A 1 194 ? 14.385 7.761 -4.846 1.00 96.94 194 LEU A CA 1
ATOM 1595 C C . LEU A 1 194 ? 14.999 9.153 -5.016 1.00 96.94 194 LEU A C 1
ATOM 1597 O O . LEU A 1 194 ? 14.396 9.992 -5.682 1.00 96.94 194 LEU A O 1
ATOM 1601 N N . SER A 1 195 ? 16.200 9.389 -4.485 1.00 95.50 195 SER A N 1
ATOM 1602 C CA . SER A 1 195 ? 16.963 10.621 -4.720 1.00 95.50 195 SER A CA 1
ATOM 1603 C C . SER A 1 195 ? 17.269 10.837 -6.206 1.00 95.50 195 SER A C 1
ATOM 1605 O O . SER A 1 195 ? 17.177 11.961 -6.688 1.00 95.50 195 SER A O 1
ATOM 1607 N N . LEU A 1 196 ? 17.541 9.760 -6.955 1.00 95.06 196 LEU A N 1
ATOM 1608 C CA . LEU A 1 196 ? 17.736 9.822 -8.406 1.00 95.06 196 LEU A CA 1
ATOM 1609 C C . LEU A 1 196 ? 16.406 9.890 -9.163 1.00 95.06 196 LEU A C 1
ATOM 1611 O O . LEU A 1 196 ? 16.333 10.530 -10.206 1.00 95.06 196 LEU A O 1
ATOM 1615 N N . VAL A 1 197 ? 15.343 9.26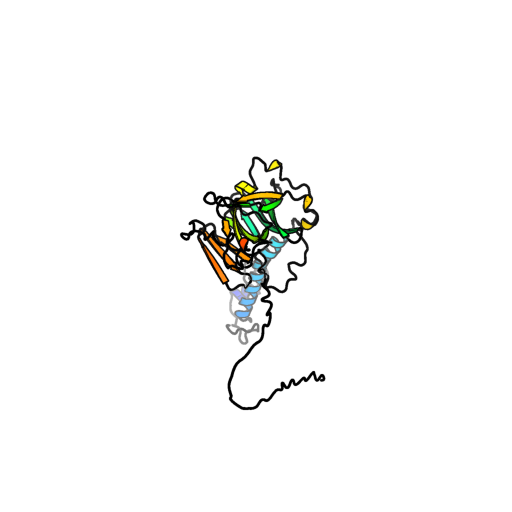2 -8.648 1.00 95.75 197 VAL A N 1
ATOM 1616 C CA . VAL A 1 197 ? 13.999 9.343 -9.252 1.00 95.75 197 VAL A CA 1
ATOM 1617 C C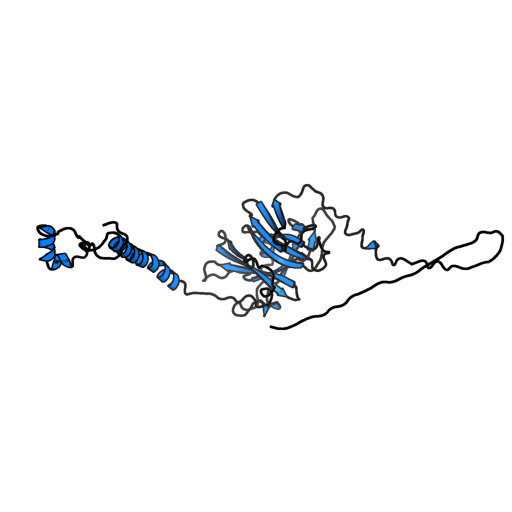 . VAL A 1 197 ? 13.449 10.769 -9.189 1.00 95.75 197 VAL A C 1
ATOM 1619 O O . VAL A 1 197 ? 12.877 11.262 -10.164 1.00 95.75 197 VAL A O 1
ATOM 1622 N N . TYR A 1 198 ? 13.632 11.435 -8.051 1.00 94.81 198 TYR A N 1
ATOM 1623 C CA . TYR A 1 198 ? 13.171 12.796 -7.788 1.00 94.81 198 TYR A CA 1
ATOM 1624 C C . TYR A 1 198 ? 14.321 13.810 -7.807 1.00 94.81 198 TYR A C 1
ATOM 1626 O O . TYR A 1 198 ? 14.275 14.787 -7.059 1.00 94.81 198 TYR A O 1
ATOM 1634 N N . ASN A 1 199 ? 15.336 13.589 -8.654 1.00 91.44 199 ASN A N 1
ATOM 1635 C CA . ASN A 1 199 ? 16.446 14.528 -8.811 1.00 91.44 199 ASN A CA 1
ATOM 1636 C C . ASN A 1 199 ? 15.903 15.928 -9.137 1.00 91.44 199 ASN A C 1
ATOM 1638 O O . ASN A 1 199 ? 15.095 16.088 -10.053 1.00 91.44 199 ASN A O 1
ATOM 1642 N N . SER A 1 200 ? 16.329 16.933 -8.376 1.00 83.56 200 SER A N 1
ATOM 1643 C CA . SER A 1 200 ? 15.813 18.297 -8.477 1.00 83.56 200 SER A CA 1
ATOM 1644 C C . SER A 1 200 ? 16.118 18.944 -9.827 1.00 83.56 200 SER A C 1
ATOM 1646 O O . SER A 1 200 ? 15.294 19.724 -10.300 1.00 83.56 200 SER A O 1
ATOM 1648 N N . GLU A 1 201 ? 17.241 18.588 -10.454 1.00 86.94 201 GLU A N 1
ATOM 1649 C CA . GLU A 1 201 ? 17.749 19.208 -11.686 1.00 86.94 201 GLU A CA 1
ATOM 1650 C C . GLU A 1 201 ? 16.789 19.071 -12.875 1.00 86.94 201 GLU A C 1
ATOM 1652 O O . GLU A 1 201 ? 16.557 20.039 -13.593 1.00 86.94 201 GLU A O 1
ATOM 1657 N N . ASP A 1 202 ? 16.184 17.896 -13.049 1.00 88.62 202 ASP A N 1
ATOM 1658 C CA . ASP A 1 202 ? 15.292 17.566 -14.167 1.00 88.62 202 ASP A CA 1
ATOM 1659 C C . ASP A 1 202 ? 13.868 17.200 -13.709 1.00 88.62 202 ASP A C 1
ATOM 1661 O O . ASP A 1 202 ? 12.992 16.922 -14.527 1.00 88.62 202 ASP A O 1
ATOM 1665 N N . SER A 1 203 ? 13.582 17.245 -12.401 1.00 79.06 203 SER A N 1
ATOM 1666 C CA . SER A 1 203 ? 12.239 16.983 -11.856 1.00 79.06 203 SER A CA 1
ATOM 1667 C C . SER A 1 203 ? 11.141 17.836 -12.503 1.00 79.06 203 SER A C 1
ATOM 1669 O O . SER A 1 203 ? 9.997 17.391 -12.613 1.00 79.06 203 SER A O 1
ATOM 1671 N N . ALA A 1 204 ? 11.459 19.051 -12.953 1.00 85.38 204 ALA A N 1
ATOM 1672 C CA . ALA A 1 204 ? 10.507 19.932 -13.622 1.00 85.38 204 ALA A CA 1
ATOM 1673 C C . ALA A 1 204 ? 10.045 19.395 -14.991 1.00 85.38 204 ALA A C 1
ATOM 1675 O O . ALA A 1 204 ? 8.946 19.729 -15.423 1.00 85.38 204 ALA A O 1
ATOM 1676 N N . GLU A 1 205 ? 10.833 18.538 -15.643 1.00 89.75 205 GLU A N 1
ATOM 1677 C CA . GLU A 1 205 ? 10.505 17.949 -16.949 1.00 89.75 205 GLU A CA 1
ATOM 1678 C C . GLU A 1 205 ? 9.539 16.763 -16.817 1.00 89.75 205 GLU A C 1
ATOM 1680 O O . GLU A 1 205 ? 8.710 16.510 -17.691 1.00 89.75 205 GLU A O 1
ATOM 1685 N N . TYR A 1 206 ? 9.582 16.065 -15.680 1.00 92.88 206 TYR A N 1
ATOM 1686 C CA . TYR A 1 206 ? 8.752 14.892 -15.399 1.00 92.88 206 TYR A CA 1
ATOM 1687 C C . TYR A 1 206 ? 7.470 15.269 -14.648 1.00 92.88 206 TYR A C 1
ATOM 1689 O O . TYR A 1 206 ? 7.253 14.854 -13.503 1.00 92.88 206 TYR A O 1
ATOM 1697 N N . GLN A 1 207 ? 6.610 16.061 -15.292 1.00 94.12 207 GLN A N 1
ATOM 1698 C CA . GLN A 1 207 ? 5.286 16.409 -14.766 1.00 94.12 207 GLN A CA 1
ATOM 1699 C C . GLN A 1 207 ? 4.182 15.586 -15.424 1.00 94.12 207 GLN A C 1
ATOM 1701 O O . GLN A 1 207 ? 4.171 15.361 -16.632 1.00 94.12 207 GLN A O 1
ATOM 1706 N N . PHE A 1 208 ? 3.228 15.144 -14.606 1.00 96.88 208 PHE A N 1
ATOM 1707 C CA . PHE A 1 208 ? 2.036 14.465 -15.091 1.00 96.88 208 PHE A CA 1
ATOM 1708 C C . PHE A 1 208 ? 1.104 15.464 -15.772 1.00 96.88 208 PHE A C 1
ATOM 1710 O O . PHE A 1 208 ? 0.639 16.410 -15.140 1.00 96.88 208 PHE A O 1
ATOM 1717 N N . THR A 1 209 ? 0.841 15.243 -17.059 1.00 96.25 209 THR A N 1
ATOM 1718 C CA . THR A 1 209 ? 0.007 16.125 -17.893 1.00 96.25 209 THR A CA 1
ATOM 1719 C C . THR A 1 209 ? -1.447 15.660 -17.993 1.00 96.25 209 THR A C 1
ATOM 1721 O O . THR A 1 209 ? -2.279 16.358 -18.570 1.00 96.25 209 THR A O 1
ATOM 1724 N N . GLY A 1 210 ? -1.755 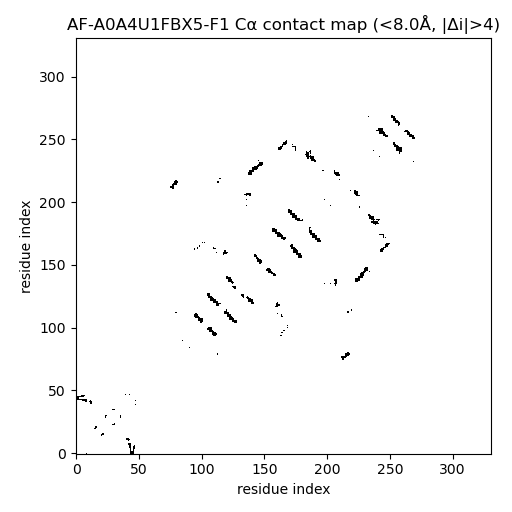14.482 -17.442 1.00 95.38 210 GLY A N 1
ATOM 1725 C CA . GLY A 1 210 ? -3.093 13.902 -17.427 1.00 95.38 210 GLY A CA 1
ATOM 1726 C C . GLY A 1 210 ? -3.957 14.377 -16.254 1.00 95.38 210 GLY A C 1
ATOM 1727 O O . GLY A 1 210 ? -3.672 15.376 -15.596 1.00 95.38 210 GLY A O 1
ATOM 1728 N N . SER A 1 211 ? -5.026 13.630 -15.971 1.00 96.50 211 SER A N 1
ATOM 1729 C CA . SER A 1 211 ? -5.956 13.911 -14.871 1.00 96.50 211 SER A CA 1
ATOM 1730 C C . SER A 1 211 ? -6.017 12.765 -13.866 1.00 96.50 211 SER A C 1
ATOM 1732 O O . SER A 1 211 ? -6.133 11.601 -14.239 1.00 96.50 211 SER A O 1
ATOM 1734 N N . TYR A 1 212 ? -6.036 13.087 -12.572 1.00 96.94 212 TYR A N 1
ATOM 1735 C CA . TYR A 1 212 ? -6.250 12.098 -11.508 1.00 96.94 212 TYR A CA 1
ATOM 1736 C C . TYR A 1 212 ? -7.714 11.636 -11.378 1.00 96.94 212 TYR A C 1
ATOM 1738 O O . TYR A 1 212 ? -7.984 10.697 -10.632 1.00 96.94 212 TYR A O 1
ATOM 1746 N N . SER A 1 213 ? -8.661 12.283 -12.071 1.00 96.56 213 SER A N 1
ATOM 1747 C CA . SER A 1 213 ? -10.080 11.891 -12.057 1.00 96.56 213 SER A CA 1
ATOM 1748 C C . SER A 1 213 ? -10.396 10.711 -12.980 1.00 96.56 213 SER A C 1
ATOM 1750 O O . SER A 1 213 ? -11.384 10.009 -12.768 1.00 96.56 213 SER A O 1
ATOM 1752 N N . THR A 1 214 ? -9.570 10.491 -14.003 1.00 97.00 214 THR A N 1
ATOM 1753 C CA . THR A 1 214 ? -9.688 9.393 -14.968 1.00 97.00 214 THR A CA 1
ATOM 1754 C C . THR A 1 214 ? -8.723 8.268 -14.621 1.00 97.00 214 THR A C 1
ATOM 1756 O O . THR A 1 214 ? -7.776 8.455 -13.855 1.00 97.00 214 THR A O 1
ATOM 1759 N N . ARG A 1 215 ? -8.949 7.072 -15.174 1.00 97.50 215 ARG A N 1
ATOM 1760 C CA . ARG A 1 215 ? -8.114 5.911 -14.854 1.00 97.50 215 ARG A CA 1
ATOM 1761 C C . ARG A 1 215 ? -6.705 6.091 -15.423 1.00 97.50 215 ARG A C 1
ATOM 1763 O O . ARG A 1 215 ? -6.552 6.575 -16.541 1.00 97.50 215 ARG A O 1
ATOM 1770 N N . LEU A 1 216 ? -5.664 5.770 -14.652 1.00 97.81 216 LEU A N 1
ATOM 1771 C CA . LEU A 1 216 ? -4.276 6.025 -15.075 1.00 97.81 216 LEU A CA 1
ATOM 1772 C C . LEU A 1 216 ? -3.843 5.138 -16.256 1.00 97.81 216 LEU A C 1
ATOM 1774 O O . LEU A 1 216 ? -3.090 5.587 -17.117 1.00 97.81 216 LEU A O 1
ATOM 1778 N N . ASP A 1 217 ? -4.355 3.910 -16.348 1.00 96.69 217 ASP A N 1
ATOM 1779 C CA . ASP A 1 217 ? -4.096 2.999 -17.472 1.00 96.69 217 ASP A CA 1
ATOM 1780 C C . ASP A 1 217 ? -4.689 3.449 -18.820 1.00 96.69 217 ASP A C 1
ATOM 1782 O O . ASP A 1 217 ? -4.266 2.927 -19.849 1.00 96.69 217 ASP A O 1
ATOM 1786 N N . GLU A 1 218 ? -5.629 4.397 -18.846 1.00 96.31 218 GLU A N 1
ATOM 1787 C CA . GLU A 1 218 ? -6.208 4.966 -20.076 1.00 96.31 218 GLU A CA 1
ATOM 1788 C C . GLU A 1 218 ? -5.365 6.120 -20.645 1.00 96.31 218 GLU A C 1
ATOM 1790 O O . GLU A 1 218 ? -5.523 6.494 -21.803 1.00 96.31 218 GLU A O 1
ATOM 1795 N N . GLN A 1 219 ? -4.443 6.671 -19.851 1.00 96.25 219 GLN A N 1
ATOM 1796 C CA . GLN A 1 219 ? -3.677 7.886 -20.162 1.00 96.25 219 GLN A CA 1
ATOM 1797 C C . GLN A 1 219 ? -2.161 7.666 -20.043 1.00 96.25 219 GLN A C 1
ATOM 1799 O O . GLN A 1 219 ? -1.417 8.530 -19.586 1.00 96.25 219 GLN A O 1
ATOM 1804 N N . ARG A 1 220 ? -1.691 6.487 -20.465 1.00 93.88 220 ARG A N 1
ATOM 1805 C CA . ARG A 1 220 ? -0.297 6.020 -20.310 1.00 93.88 220 ARG A CA 1
ATOM 1806 C C . ARG A 1 220 ? 0.735 6.985 -20.893 1.00 93.88 220 ARG A C 1
ATOM 1808 O O . ARG A 1 220 ? 1.768 7.218 -20.273 1.00 93.88 220 ARG A O 1
ATOM 1815 N N . SER A 1 221 ? 0.426 7.592 -22.039 1.00 94.62 221 SER A N 1
ATOM 1816 C CA . SER A 1 221 ? 1.289 8.568 -22.715 1.00 94.62 221 SER A CA 1
ATOM 1817 C C . SER A 1 221 ? 1.439 9.890 -21.956 1.00 94.62 221 SER A C 1
ATOM 1819 O O . SER A 1 221 ? 2.424 10.593 -22.160 1.00 94.62 221 SER A O 1
ATOM 1821 N N . ALA A 1 222 ? 0.495 10.224 -21.071 1.00 96.81 222 ALA A N 1
ATOM 1822 C CA . ALA A 1 222 ? 0.557 11.414 -20.227 1.00 96.81 222 ALA A CA 1
ATOM 1823 C C . ALA A 1 222 ? 1.392 11.196 -18.952 1.00 96.81 222 ALA A C 1
ATOM 1825 O O . ALA A 1 222 ? 1.700 12.158 -18.244 1.00 96.81 222 ALA A O 1
ATOM 1826 N N . ILE A 1 223 ? 1.748 9.942 -18.632 1.00 97.44 223 ILE A N 1
ATOM 1827 C CA . ILE A 1 223 ? 2.538 9.601 -17.446 1.00 97.44 223 ILE A CA 1
ATOM 1828 C C . ILE A 1 223 ? 4.030 9.816 -17.748 1.00 97.44 223 ILE A C 1
ATOM 1830 O O . ILE A 1 223 ? 4.600 9.090 -18.572 1.00 97.44 223 ILE A O 1
ATOM 1834 N N . PRO A 1 224 ? 4.703 10.761 -17.062 1.00 97.19 224 PRO A N 1
ATOM 1835 C CA . PRO A 1 224 ? 6.116 11.019 -17.287 1.00 97.19 224 PRO A CA 1
ATOM 1836 C C . PRO A 1 224 ? 6.918 9.778 -16.904 1.00 97.19 224 PRO A C 1
ATOM 1838 O O . PRO A 1 224 ? 6.733 9.206 -15.829 1.00 97.19 224 PRO A O 1
ATOM 1841 N N . THR A 1 225 ? 7.796 9.341 -17.803 1.00 96.88 225 THR A N 1
ATOM 1842 C CA . THR A 1 225 ? 8.581 8.118 -17.621 1.00 96.88 225 THR A CA 1
ATOM 1843 C C . THR A 1 225 ? 10.054 8.458 -17.512 1.00 96.88 225 THR A C 1
ATOM 1845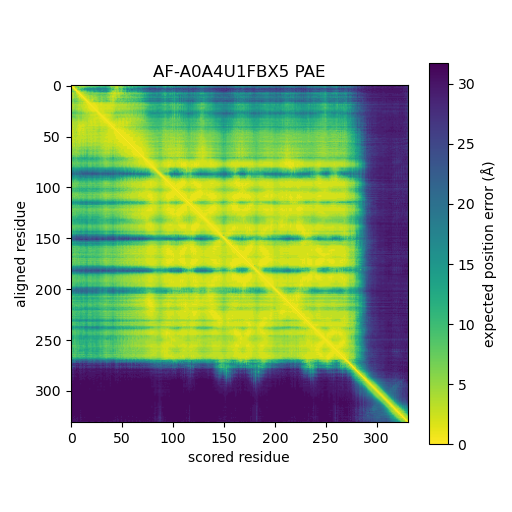 O O . THR A 1 225 ? 10.654 8.924 -18.477 1.00 96.88 225 THR A O 1
ATOM 1848 N N . ARG A 1 226 ? 10.648 8.166 -16.358 1.00 96.50 226 ARG A N 1
ATOM 1849 C CA . ARG A 1 226 ? 12.073 8.358 -16.118 1.00 96.50 226 ARG A CA 1
ATOM 1850 C C . ARG A 1 226 ? 12.834 7.083 -16.449 1.00 96.50 226 ARG A C 1
ATOM 1852 O O . ARG A 1 226 ? 12.509 6.010 -15.936 1.00 96.50 226 ARG A O 1
ATOM 1859 N N . THR A 1 227 ? 13.833 7.198 -17.320 1.00 96.81 227 THR A N 1
ATOM 1860 C CA . THR A 1 227 ? 14.710 6.072 -17.662 1.00 96.81 227 THR A CA 1
ATOM 1861 C C . THR A 1 227 ? 15.914 6.072 -16.735 1.00 96.81 227 THR A C 1
ATOM 1863 O O . THR A 1 227 ? 16.578 7.093 -16.596 1.00 96.81 227 THR A O 1
ATOM 1866 N N . MET A 1 228 ? 16.184 4.938 -16.093 1.00 96.25 228 MET A N 1
ATOM 1867 C CA . MET A 1 228 ? 17.273 4.799 -15.129 1.00 96.25 228 MET A CA 1
ATOM 1868 C C . MET A 1 228 ? 18.272 3.726 -15.540 1.00 96.25 228 MET A C 1
ATOM 1870 O O . MET A 1 228 ? 17.895 2.655 -16.021 1.00 96.25 228 MET A O 1
ATOM 1874 N N . HIS A 1 229 ? 19.544 4.023 -15.300 1.00 96.25 229 HIS A N 1
ATOM 1875 C CA . HIS A 1 229 ? 20.678 3.138 -15.522 1.00 96.25 229 HIS A CA 1
ATOM 1876 C C . HIS A 1 229 ? 21.318 2.835 -14.168 1.00 96.25 229 HIS A C 1
ATOM 1878 O O . HIS A 1 229 ? 21.542 3.746 -13.373 1.00 96.25 229 HIS A O 1
ATOM 1884 N N . PHE A 1 230 ? 21.544 1.556 -13.883 1.00 95.75 230 PHE A N 1
ATOM 1885 C CA . PHE A 1 230 ? 21.989 1.089 -12.575 1.00 95.75 230 PHE A CA 1
ATOM 1886 C C . PHE A 1 230 ? 23.413 0.567 -12.672 1.00 95.75 230 PHE A C 1
ATOM 1888 O O . PHE A 1 230 ? 23.676 -0.399 -13.385 1.00 95.75 230 PHE A O 1
ATOM 1895 N N . GLU A 1 231 ? 24.305 1.211 -11.928 1.00 93.19 231 GLU A N 1
ATOM 1896 C CA . GLU A 1 231 ? 25.729 0.863 -11.844 1.00 93.19 231 GLU A CA 1
ATOM 1897 C C . GLU A 1 231 ? 26.086 0.174 -10.515 1.00 93.19 231 GLU A C 1
ATOM 1899 O O . GLU A 1 231 ? 27.183 -0.355 -10.348 1.00 93.19 231 GLU A O 1
ATOM 1904 N N . LYS A 1 232 ? 25.172 0.231 -9.535 1.00 90.62 232 LYS A N 1
ATOM 1905 C CA . LYS A 1 232 ? 25.365 -0.227 -8.151 1.00 90.62 232 LYS A CA 1
ATOM 1906 C C . LYS A 1 232 ? 24.079 -0.831 -7.587 1.00 90.62 232 LYS A C 1
ATOM 1908 O O . LYS A 1 232 ? 22.992 -0.518 -8.070 1.00 90.62 232 LYS A O 1
ATOM 1913 N N . HIS A 1 233 ? 24.218 -1.639 -6.534 1.00 92.25 233 HIS A N 1
ATOM 1914 C CA . HIS A 1 233 ? 23.123 -2.163 -5.699 1.00 92.25 233 HIS A CA 1
ATOM 1915 C C . HIS A 1 233 ? 21.989 -2.857 -6.474 1.00 92.25 233 HIS A C 1
ATOM 1917 O O . HIS A 1 233 ? 20.800 -2.709 -6.181 1.00 92.25 233 HIS A O 1
ATOM 1923 N N . TRP A 1 234 ? 22.358 -3.648 -7.473 1.00 95.06 234 TRP A N 1
ATOM 1924 C CA . TRP A 1 234 ? 21.468 -4.600 -8.126 1.00 95.06 234 TRP A CA 1
ATOM 1925 C C . TRP A 1 234 ? 22.147 -5.967 -8.146 1.00 95.06 234 TRP A C 1
ATOM 1927 O O . TRP A 1 234 ? 23.344 -6.053 -7.885 1.00 95.06 234 TRP A O 1
ATOM 1937 N N . ARG A 1 235 ? 21.393 -7.035 -8.408 1.00 93.75 235 ARG A N 1
ATOM 1938 C CA . ARG A 1 235 ? 21.915 -8.397 -8.540 1.00 93.75 235 ARG A CA 1
ATOM 1939 C C . ARG A 1 235 ? 21.054 -9.225 -9.487 1.00 93.75 235 ARG A C 1
ATOM 1941 O O . ARG A 1 235 ? 19.823 -9.217 -9.395 1.00 93.75 235 ARG A O 1
ATOM 1948 N N . LEU A 1 236 ? 21.703 -9.983 -10.367 1.00 93.88 236 LEU A N 1
ATOM 1949 C CA . LEU A 1 236 ? 21.056 -11.037 -11.143 1.00 93.88 236 LEU A CA 1
ATOM 1950 C C . LEU A 1 236 ? 20.752 -12.241 -10.239 1.00 93.88 236 LEU A C 1
ATOM 1952 O O . LEU A 1 236 ? 21.620 -12.732 -9.521 1.00 93.88 236 LEU A O 1
ATOM 1956 N N . LEU A 1 237 ? 19.514 -12.729 -10.263 1.00 94.06 237 LEU A N 1
ATOM 1957 C CA . LEU A 1 237 ? 19.091 -13.859 -9.443 1.00 94.06 237 LEU A CA 1
ATOM 1958 C C . LEU A 1 237 ? 19.243 -15.171 -10.213 1.00 94.06 237 LEU A C 1
ATOM 1960 O O . LEU A 1 237 ? 18.338 -15.600 -10.927 1.00 94.06 237 LEU A O 1
ATOM 1964 N N . GLU A 1 238 ? 20.381 -15.829 -10.019 1.00 90.88 238 GLU A N 1
ATOM 1965 C CA . GLU A 1 238 ? 20.672 -17.103 -10.672 1.00 90.88 238 GLU A CA 1
ATOM 1966 C C . GLU A 1 238 ? 19.845 -18.262 -10.113 1.00 90.88 238 GLU A C 1
ATOM 1968 O O . GLU A 1 238 ? 19.655 -18.411 -8.892 1.00 90.88 238 GLU A O 1
ATOM 1973 N N . SER A 1 239 ? 19.355 -19.087 -11.040 1.00 89.56 239 SER A N 1
ATOM 1974 C CA . SER A 1 239 ? 18.539 -20.278 -10.798 1.00 89.56 239 SER A CA 1
ATOM 1975 C C . SER A 1 239 ? 17.353 -20.010 -9.866 1.00 89.56 239 SER A C 1
ATOM 1977 O O . SER A 1 239 ? 16.936 -20.865 -9.083 1.00 89.56 239 SER A O 1
ATOM 1979 N N . MET A 1 240 ? 16.794 -18.795 -9.923 1.00 91.56 240 MET A N 1
ATOM 1980 C CA . MET A 1 240 ? 15.715 -18.366 -9.042 1.00 91.56 240 MET A CA 1
ATOM 1981 C C . MET A 1 240 ? 14.547 -17.786 -9.833 1.00 91.56 240 MET A C 1
ATOM 1983 O O . MET A 1 240 ? 14.611 -16.688 -10.376 1.00 91.56 240 MET A O 1
ATOM 1987 N N . LYS A 1 241 ? 13.403 -18.476 -9.788 1.00 94.62 241 LYS A N 1
ATOM 1988 C CA . LYS A 1 241 ? 12.117 -17.979 -10.307 1.00 94.62 241 LYS A CA 1
ATOM 1989 C C . LYS A 1 241 ? 11.476 -16.974 -9.344 1.00 94.62 241 LYS A C 1
ATOM 1991 O O . LYS A 1 241 ? 10.364 -17.201 -8.863 1.00 94.62 241 LYS A O 1
ATOM 1996 N N . ALA A 1 242 ? 12.212 -15.918 -9.000 1.00 96.00 242 ALA A N 1
ATOM 1997 C CA . ALA A 1 242 ? 11.784 -14.863 -8.088 1.00 96.00 242 ALA A CA 1
ATOM 1998 C C . ALA A 1 242 ? 10.480 -14.207 -8.556 1.00 96.00 242 ALA A C 1
ATOM 2000 O O . ALA A 1 242 ? 10.286 -13.983 -9.753 1.00 96.00 242 ALA A O 1
ATOM 2001 N N . GLN A 1 243 ? 9.593 -13.922 -7.606 1.00 95.81 243 GLN A N 1
ATOM 2002 C CA . GLN A 1 243 ? 8.291 -13.319 -7.881 1.00 95.81 243 GLN A CA 1
ATOM 2003 C C . GLN A 1 243 ? 7.963 -12.185 -6.911 1.00 95.81 243 GLN A C 1
ATOM 2005 O O . GLN A 1 243 ? 7.432 -11.173 -7.347 1.00 95.81 243 GLN A O 1
ATOM 2010 N N . TYR A 1 244 ? 8.286 -12.344 -5.625 1.00 97.69 244 TYR A N 1
ATOM 2011 C CA . TYR A 1 244 ? 7.938 -11.385 -4.576 1.00 97.69 244 TYR A CA 1
ATOM 2012 C C . TYR A 1 244 ? 9.161 -10.998 -3.741 1.00 97.69 244 TYR A C 1
ATOM 2014 O O . TYR A 1 244 ? 10.051 -11.828 -3.549 1.00 97.69 244 TYR A O 1
ATOM 2022 N N . VAL A 1 245 ? 9.184 -9.789 -3.171 1.00 98.00 245 VAL A N 1
ATOM 2023 C CA . VAL A 1 245 ? 10.321 -9.286 -2.371 1.00 98.00 245 VAL A CA 1
ATOM 2024 C C . VAL A 1 245 ? 9.908 -8.599 -1.086 1.00 98.00 245 VAL A C 1
ATOM 2026 O O . VAL A 1 245 ? 9.041 -7.738 -1.081 1.00 98.00 245 VAL A O 1
ATOM 2029 N N . ALA A 1 246 ? 10.466 -9.027 0.042 1.00 97.88 246 ALA A N 1
ATOM 2030 C CA . ALA A 1 246 ? 10.277 -8.435 1.358 1.00 97.88 246 ALA A CA 1
ATOM 2031 C C . ALA A 1 246 ? 11.565 -7.729 1.802 1.00 97.88 246 ALA A C 1
ATOM 2033 O O . ALA A 1 246 ? 12.560 -8.408 2.027 1.00 97.88 246 ALA A O 1
ATOM 2034 N N . GLY A 1 247 ? 11.561 -6.404 1.923 1.00 95.38 247 GLY A N 1
ATOM 2035 C CA . GLY A 1 247 ? 12.724 -5.615 2.346 1.00 95.38 247 GLY A CA 1
ATOM 2036 C C . GLY A 1 247 ? 12.608 -5.103 3.782 1.00 95.38 247 GLY A C 1
ATOM 2037 O O . GLY A 1 247 ? 11.509 -4.862 4.280 1.00 95.38 247 GLY A O 1
ATOM 2038 N N . ASN A 1 248 ? 13.745 -4.923 4.453 1.00 96.25 248 ASN A N 1
ATOM 2039 C CA . ASN A 1 248 ? 13.838 -4.213 5.724 1.00 96.25 248 ASN A CA 1
ATOM 2040 C C . ASN A 1 248 ? 15.138 -3.401 5.781 1.00 96.25 248 ASN A C 1
ATOM 2042 O O . ASN A 1 248 ? 16.197 -3.942 6.096 1.00 96.25 248 ASN A O 1
ATOM 2046 N N . GLY A 1 249 ? 15.042 -2.093 5.542 1.00 94.12 249 GLY A N 1
ATOM 2047 C CA . GLY A 1 249 ? 16.183 -1.179 5.561 1.00 94.12 249 GLY A CA 1
ATOM 2048 C C . GLY A 1 249 ? 16.707 -0.823 6.949 1.00 94.12 249 GLY A C 1
ATOM 2049 O O . GLY A 1 249 ? 17.814 -0.303 7.054 1.00 94.12 249 GLY A O 1
ATOM 2050 N N . PHE A 1 250 ? 15.970 -1.138 8.022 1.00 94.56 250 PHE A N 1
ATOM 2051 C CA . PHE A 1 250 ? 16.472 -0.988 9.393 1.00 94.56 250 PHE A CA 1
ATOM 2052 C C . PHE A 1 250 ? 17.436 -2.119 9.763 1.00 94.56 250 PHE A C 1
ATOM 2054 O O . PHE A 1 250 ? 18.484 -1.876 10.348 1.00 94.56 250 PHE A O 1
ATOM 2061 N N . ARG A 1 251 ? 17.078 -3.362 9.420 1.00 96.25 251 ARG A N 1
ATOM 2062 C CA . ARG A 1 251 ? 17.920 -4.549 9.650 1.00 96.25 251 ARG A CA 1
ATOM 2063 C C . ARG A 1 251 ? 18.831 -4.895 8.491 1.00 96.25 251 ARG A C 1
ATOM 2065 O O . ARG A 1 251 ? 19.583 -5.852 8.605 1.00 96.25 251 ARG A O 1
ATOM 2072 N N . LYS A 1 252 ? 18.728 -4.139 7.407 1.00 96.62 252 LYS A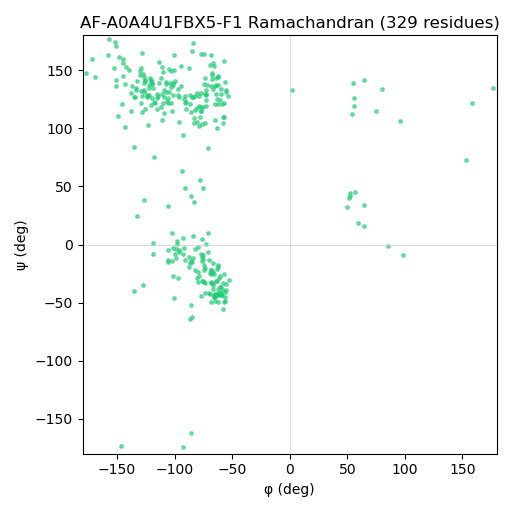 N 1
ATOM 2073 C CA . LYS A 1 252 ? 19.613 -4.234 6.264 1.00 96.62 252 LYS A CA 1
ATOM 2074 C C . LYS A 1 252 ? 19.557 -5.565 5.505 1.00 96.62 252 LYS A C 1
ATOM 2076 O O . LYS A 1 252 ? 20.528 -6.073 4.953 1.00 96.62 252 LYS A O 1
ATOM 2081 N N . VAL A 1 253 ? 18.355 -6.136 5.465 1.00 97.00 253 VAL A N 1
ATOM 2082 C CA . VAL A 1 253 ? 18.088 -7.451 4.875 1.00 97.00 253 VAL A CA 1
ATOM 2083 C C . VAL A 1 253 ? 16.919 -7.391 3.904 1.00 97.00 253 VAL A C 1
ATOM 2085 O O . VAL A 1 253 ? 15.949 -6.662 4.119 1.00 97.00 253 VAL A O 1
ATOM 2088 N N . SER A 1 254 ? 16.984 -8.197 2.850 1.00 97.19 254 SER A N 1
ATOM 2089 C CA . SER A 1 254 ? 15.867 -8.449 1.941 1.00 97.19 254 SER A CA 1
ATOM 2090 C C . SER A 1 254 ? 15.661 -9.945 1.735 1.00 97.19 254 SER A C 1
ATOM 2092 O O . SER A 1 254 ? 16.584 -10.744 1.784 1.00 97.19 254 SER A O 1
ATOM 2094 N N . CYS A 1 255 ? 14.425 -10.347 1.495 1.00 97.31 255 CYS A N 1
ATOM 2095 C CA . CYS A 1 255 ? 14.019 -11.727 1.306 1.00 97.31 255 CYS A CA 1
ATOM 2096 C C . CYS A 1 255 ? 13.213 -11.828 0.015 1.00 97.31 255 CYS A C 1
ATOM 2098 O O . CYS A 1 255 ? 12.256 -11.085 -0.189 1.00 97.31 255 CYS A O 1
ATOM 2100 N N . VAL A 1 256 ? 13.589 -12.746 -0.864 1.00 97.81 256 VAL A N 1
ATOM 2101 C CA . VAL A 1 256 ? 12.922 -12.968 -2.143 1.00 97.81 256 VAL A CA 1
ATOM 2102 C C . VAL A 1 256 ? 12.217 -14.316 -2.104 1.00 97.81 256 VAL A C 1
ATOM 2104 O O . VAL A 1 256 ? 12.811 -15.341 -1.769 1.00 97.81 256 VAL A O 1
ATOM 2107 N N . LEU A 1 257 ? 10.939 -14.313 -2.470 1.00 97.44 257 LEU A N 1
ATOM 2108 C CA . LEU A 1 257 ? 10.096 -15.497 -2.573 1.00 97.44 257 LEU A CA 1
ATOM 2109 C C . LEU A 1 257 ? 9.849 -15.809 -4.048 1.00 97.44 257 LEU A C 1
ATOM 2111 O O . LEU A 1 257 ? 9.489 -14.943 -4.850 1.00 97.44 257 LEU A O 1
ATOM 2115 N N . SER A 1 258 ? 10.043 -17.069 -4.407 1.00 96.12 258 SER A N 1
ATOM 2116 C CA . SER A 1 258 ? 9.790 -17.554 -5.760 1.00 96.12 258 SER A CA 1
ATOM 2117 C C . SER A 1 258 ? 8.300 -17.759 -6.059 1.00 96.12 258 SER A C 1
ATOM 2119 O O . SER A 1 258 ? 7.457 -17.851 -5.166 1.00 96.12 258 SER A O 1
ATOM 2121 N N . SER A 1 259 ? 7.978 -17.879 -7.346 1.00 93.56 259 SER A N 1
ATOM 2122 C CA . SER A 1 259 ? 6.618 -18.112 -7.857 1.00 93.56 259 SER A CA 1
ATOM 2123 C C . SER A 1 259 ? 5.939 -19.375 -7.309 1.00 93.56 259 SER A C 1
ATOM 2125 O O . SER A 1 259 ? 4.715 -19.414 -7.224 1.00 93.56 259 SER A O 1
ATOM 2127 N N . ASN A 1 260 ? 6.704 -20.386 -6.880 1.00 93.31 260 ASN A N 1
ATOM 2128 C CA . ASN A 1 260 ? 6.154 -21.608 -6.280 1.00 93.31 260 ASN A CA 1
ATOM 2129 C C . ASN A 1 260 ? 5.752 -21.451 -4.799 1.00 93.31 260 ASN A C 1
ATOM 2131 O O . ASN A 1 260 ? 5.257 -22.408 -4.204 1.00 93.31 260 ASN A O 1
ATOM 2135 N N . LEU A 1 261 ? 5.981 -20.273 -4.205 1.00 94.94 261 LEU A N 1
ATOM 2136 C CA . LEU A 1 261 ? 5.684 -19.934 -2.809 1.00 94.94 261 LEU A CA 1
ATOM 2137 C C . LEU A 1 261 ? 6.394 -20.808 -1.757 1.00 94.94 261 LEU A C 1
ATOM 2139 O O . LEU A 1 261 ? 5.964 -20.855 -0.606 1.00 94.94 261 LEU A O 1
ATOM 2143 N N . ARG A 1 262 ? 7.466 -21.511 -2.133 1.00 94.94 262 ARG A N 1
ATOM 2144 C CA . ARG A 1 262 ? 8.196 -22.447 -1.260 1.00 94.94 262 ARG A CA 1
ATOM 2145 C C . ARG A 1 262 ? 9.691 -22.177 -1.207 1.00 94.94 262 ARG A C 1
ATOM 2147 O O . ARG A 1 262 ? 10.294 -22.370 -0.160 1.00 94.94 262 ARG A O 1
ATOM 2154 N N . HIS A 1 263 ? 10.291 -21.741 -2.312 1.00 96.62 263 HIS A N 1
ATOM 2155 C CA . HIS A 1 263 ? 11.712 -21.404 -2.331 1.00 96.62 263 HIS A CA 1
ATOM 2156 C C . HIS A 1 263 ? 11.911 -19.923 -1.996 1.00 96.62 263 HIS A C 1
ATOM 2158 O O . HIS A 1 263 ? 11.368 -19.044 -2.678 1.00 96.62 263 HIS A O 1
ATOM 2164 N N . VAL A 1 264 ? 12.680 -19.688 -0.932 1.00 97.38 264 VAL A N 1
ATOM 2165 C CA . VAL A 1 264 ? 12.998 -18.383 -0.351 1.00 97.38 264 VAL A CA 1
ATOM 2166 C C . VAL A 1 264 ? 14.512 -18.209 -0.337 1.00 97.38 264 VAL A C 1
ATOM 2168 O O . VAL A 1 264 ? 15.226 -19.135 0.038 1.00 97.38 264 VAL A O 1
ATOM 2171 N N . ARG A 1 265 ? 14.991 -17.017 -0.700 1.00 96.81 265 ARG A N 1
ATOM 2172 C CA . ARG A 1 265 ? 16.398 -16.625 -0.563 1.00 96.81 265 ARG A CA 1
ATOM 2173 C C . ARG A 1 265 ? 16.472 -15.312 0.210 1.00 96.81 265 ARG A C 1
ATOM 2175 O O . ARG A 1 265 ? 15.723 -14.385 -0.093 1.00 96.81 265 ARG A O 1
ATOM 2182 N N . VAL A 1 266 ? 17.330 -15.254 1.222 1.00 96.62 266 VAL A N 1
ATOM 2183 C CA . VAL A 1 266 ? 17.544 -14.065 2.058 1.00 96.62 266 VAL A CA 1
ATOM 2184 C C . VAL A 1 266 ? 18.897 -13.467 1.703 1.00 96.62 266 VAL A C 1
ATOM 2186 O O . VAL A 1 266 ? 19.849 -14.202 1.468 1.00 96.62 266 VAL A O 1
ATOM 2189 N N . PHE A 1 267 ? 18.946 -12.145 1.647 1.00 95.50 267 PHE A N 1
ATOM 2190 C CA . PHE A 1 267 ? 20.099 -11.346 1.277 1.00 95.50 267 PHE A CA 1
ATOM 2191 C C . PHE A 1 267 ? 20.358 -10.320 2.371 1.00 95.50 267 PHE A C 1
ATOM 2193 O O . PHE A 1 267 ? 19.436 -9.627 2.811 1.00 95.50 267 PHE A O 1
ATOM 2200 N N . GLU A 1 268 ? 21.612 -10.214 2.778 1.00 94.94 268 GLU A N 1
ATOM 2201 C CA . GLU A 1 268 ? 22.130 -9.012 3.414 1.00 94.94 268 GLU A CA 1
ATOM 2202 C C . GLU A 1 268 ? 22.441 -8.011 2.300 1.00 94.94 268 GLU A C 1
ATOM 2204 O O . GLU A 1 268 ? 23.005 -8.383 1.274 1.00 94.94 268 GLU A O 1
ATOM 2209 N N . MET A 1 269 ? 21.961 -6.777 2.432 1.00 93.06 269 MET A N 1
ATOM 2210 C CA . MET A 1 269 ? 22.003 -5.798 1.335 1.00 93.06 269 MET A CA 1
ATOM 2211 C C . MET A 1 269 ? 23.211 -4.856 1.407 1.00 93.06 269 MET A C 1
ATOM 2213 O O . MET A 1 269 ? 23.387 -4.035 0.509 1.00 93.06 269 MET A O 1
ATOM 2217 N N . ASP A 1 270 ? 24.000 -4.960 2.474 1.00 88.56 270 ASP A N 1
ATOM 2218 C CA . ASP A 1 270 ? 25.053 -4.002 2.834 1.00 88.56 270 ASP A CA 1
ATOM 2219 C C . ASP A 1 270 ? 26.451 -4.500 2.484 1.00 88.56 270 ASP A C 1
ATOM 2221 O O . ASP A 1 270 ? 27.415 -3.737 2.522 1.00 88.56 270 ASP A O 1
ATOM 2225 N N . ILE A 1 271 ? 26.551 -5.792 2.191 1.00 84.69 271 ILE A N 1
ATOM 2226 C CA . ILE A 1 271 ? 27.795 -6.496 1.936 1.00 84.69 271 ILE A CA 1
ATOM 2227 C C . ILE A 1 271 ? 27.674 -7.106 0.545 1.00 84.69 271 ILE A C 1
ATOM 2229 O O . ILE A 1 271 ? 26.681 -7.770 0.231 1.00 84.69 271 ILE A O 1
ATOM 2233 N N . ASP A 1 272 ? 28.675 -6.846 -0.291 1.00 79.88 272 ASP A N 1
ATOM 2234 C CA . ASP A 1 272 ? 28.796 -7.510 -1.583 1.00 79.88 272 ASP A CA 1
ATOM 2235 C C . ASP A 1 272 ? 29.097 -8.997 -1.367 1.00 79.88 272 ASP A C 1
ATOM 2237 O O . ASP A 1 272 ? 29.758 -9.382 -0.404 1.00 79.88 272 ASP A O 1
ATOM 2241 N N . ASP A 1 273 ? 28.583 -9.849 -2.252 1.00 74.25 273 ASP A N 1
ATOM 2242 C CA . ASP A 1 273 ? 28.815 -11.286 -2.133 1.00 74.25 273 ASP A CA 1
ATOM 2243 C C . ASP A 1 273 ? 30.310 -11.591 -2.301 1.00 74.25 273 ASP A C 1
ATOM 2245 O O . ASP A 1 273 ? 30.962 -11.049 -3.192 1.00 74.25 273 ASP A O 1
ATOM 2249 N N . GLU A 1 274 ? 30.850 -12.471 -1.459 1.00 64.38 274 GLU A N 1
ATOM 2250 C CA . GLU A 1 274 ? 32.270 -12.855 -1.505 1.00 64.38 274 GLU A CA 1
ATOM 2251 C C . GLU A 1 274 ? 32.600 -13.702 -2.749 1.00 64.38 274 GLU A C 1
ATOM 2253 O O . GLU A 1 274 ? 33.769 -13.906 -3.078 1.00 64.38 274 GLU A O 1
ATOM 2258 N N . TRP A 1 275 ? 31.574 -14.199 -3.446 1.00 61.38 275 TRP A N 1
ATOM 2259 C CA . TRP A 1 275 ? 31.704 -14.984 -4.669 1.00 61.38 275 TRP A CA 1
ATOM 2260 C C . TRP A 1 275 ? 31.787 -14.074 -5.898 1.00 61.38 275 TRP A C 1
ATOM 2262 O O . TRP A 1 275 ? 30.851 -13.323 -6.186 1.00 61.38 275 TRP A O 1
ATOM 2272 N N . GLU A 1 276 ? 32.888 -14.179 -6.649 1.00 63.56 276 GLU A N 1
ATOM 2273 C CA . GLU A 1 276 ? 33.004 -13.571 -7.977 1.00 63.56 276 GLU A CA 1
ATOM 2274 C C . GLU A 1 276 ? 31.848 -14.050 -8.868 1.00 63.56 276 GLU A C 1
ATOM 2276 O O . GLU A 1 276 ? 31.514 -15.234 -8.908 1.00 63.56 276 GLU A O 1
ATOM 2281 N N . LEU A 1 277 ? 31.198 -13.110 -9.557 1.00 65.06 277 LEU A N 1
ATOM 2282 C CA . LEU A 1 277 ? 30.143 -13.424 -10.515 1.00 65.06 277 LEU A CA 1
ATOM 2283 C C . LEU A 1 277 ? 30.755 -14.212 -11.683 1.00 65.06 277 LEU A C 1
ATOM 2285 O O . LEU A 1 277 ? 31.635 -13.701 -12.374 1.00 65.06 277 LEU A O 1
ATOM 2289 N N . ASP A 1 278 ? 30.271 -15.431 -11.931 1.00 62.22 278 ASP A N 1
ATOM 2290 C CA . ASP A 1 278 ? 30.677 -16.243 -13.085 1.00 62.22 278 ASP A CA 1
ATOM 2291 C C . ASP A 1 278 ? 30.114 -15.636 -14.389 1.00 62.22 278 ASP A C 1
ATOM 2293 O O . ASP A 1 278 ? 29.074 -16.037 -14.917 1.00 62.22 278 ASP A O 1
ATOM 2297 N N . GLU A 1 279 ? 30.816 -14.640 -14.936 1.00 57.34 279 GLU A N 1
ATOM 2298 C CA . GLU A 1 279 ? 30.437 -13.907 -16.158 1.00 57.34 279 GLU A CA 1
ATOM 2299 C C . GLU A 1 279 ? 30.689 -14.688 -17.474 1.00 57.34 279 GLU A C 1
ATOM 2301 O O . GLU A 1 279 ? 30.518 -14.142 -18.571 1.00 57.34 279 GLU A O 1
ATOM 2306 N N . SER A 1 280 ? 31.118 -15.953 -17.395 1.00 51.34 280 SER A N 1
ATOM 2307 C CA . SER A 1 280 ? 31.689 -16.738 -18.507 1.00 51.34 280 SER A CA 1
ATOM 2308 C C . SER A 1 280 ? 30.682 -17.492 -19.384 1.00 51.34 280 SER A C 1
ATOM 2310 O O . SER A 1 280 ? 31.038 -17.981 -20.451 1.00 51.34 280 SER A O 1
ATOM 2312 N N . SER A 1 281 ? 29.412 -17.580 -18.997 1.00 47.31 281 SER A N 1
ATOM 2313 C CA . SER A 1 281 ? 28.445 -18.473 -19.674 1.00 47.31 281 SER A CA 1
ATOM 2314 C C . SER A 1 281 ? 27.546 -17.789 -20.703 1.00 47.31 281 SER A C 1
ATOM 2316 O O . SER A 1 281 ? 26.784 -18.468 -21.387 1.00 47.31 281 SER A O 1
ATOM 2318 N N . ASP A 1 282 ? 27.642 -16.467 -20.851 1.00 50.94 282 ASP A N 1
ATOM 2319 C CA . ASP A 1 282 ? 26.892 -15.751 -21.889 1.00 50.94 282 ASP A CA 1
ATOM 2320 C C . ASP A 1 282 ? 27.604 -15.816 -23.263 1.00 50.94 282 ASP A C 1
ATOM 2322 O O . ASP A 1 282 ? 26.944 -15.699 -24.292 1.00 50.94 282 ASP A O 1
ATOM 2326 N N . GLU A 1 283 ? 28.921 -16.070 -23.309 1.00 45.06 283 GLU A N 1
ATOM 2327 C CA . GLU A 1 283 ? 29.716 -16.078 -24.556 1.00 45.06 283 GLU A CA 1
ATOM 2328 C C . GLU A 1 283 ? 29.933 -17.477 -25.164 1.00 45.06 283 GLU A C 1
ATOM 2330 O O . GLU A 1 283 ? 30.038 -17.603 -26.386 1.00 45.06 283 GLU A O 1
ATOM 2335 N N . GLU A 1 284 ? 29.965 -18.547 -24.363 1.00 42.03 284 GLU A N 1
ATOM 2336 C CA . GLU A 1 284 ? 30.323 -19.882 -24.877 1.00 42.03 284 GLU A CA 1
ATOM 2337 C C . GLU A 1 284 ? 29.221 -20.553 -25.720 1.00 42.03 284 GLU A C 1
ATOM 2339 O O . GLU A 1 284 ? 29.517 -21.443 -26.519 1.00 42.03 284 GLU A O 1
ATOM 2344 N N . GLU A 1 285 ? 27.964 -20.102 -25.641 1.00 46.72 285 GLU A N 1
ATOM 2345 C CA . GLU A 1 285 ? 26.857 -20.739 -26.374 1.00 46.72 285 GLU A CA 1
ATOM 2346 C C . GLU A 1 285 ? 26.335 -19.962 -27.595 1.00 46.72 285 GLU A C 1
ATOM 2348 O O . GLU A 1 285 ? 25.683 -20.565 -28.451 1.00 46.72 285 GLU A O 1
ATOM 2353 N N . GLU A 1 286 ? 26.651 -18.670 -27.769 1.00 42.00 286 GLU A N 1
ATOM 2354 C CA . GLU A 1 286 ? 26.323 -17.961 -29.025 1.00 42.00 286 GLU A CA 1
ATOM 2355 C C . GLU A 1 286 ? 27.147 -18.484 -30.219 1.00 42.00 286 GLU A C 1
ATOM 2357 O O . GLU A 1 286 ? 26.709 -18.410 -31.371 1.00 42.00 286 GLU A O 1
ATOM 2362 N N . ALA A 1 287 ? 28.296 -19.117 -29.960 1.00 38.09 287 ALA A N 1
ATOM 2363 C CA . ALA A 1 287 ? 29.122 -19.756 -30.983 1.00 38.09 287 ALA A CA 1
ATOM 2364 C C . ALA A 1 287 ? 28.573 -21.112 -31.486 1.00 38.09 287 ALA A C 1
ATOM 2366 O O . ALA A 1 287 ? 29.055 -21.618 -32.506 1.00 38.09 287 ALA A O 1
ATOM 2367 N N . SER A 1 288 ? 27.557 -21.694 -30.831 1.00 39.47 288 SER A N 1
ATOM 2368 C CA . SER A 1 288 ? 27.003 -23.007 -31.208 1.00 39.47 288 SER A CA 1
ATOM 2369 C C . SER A 1 288 ? 25.981 -22.956 -32.356 1.00 39.47 288 SER A C 1
ATOM 2371 O O . SER A 1 288 ? 25.567 -24.006 -32.848 1.00 39.47 288 SER A O 1
ATOM 2373 N N . ASN A 1 289 ? 25.613 -21.776 -32.863 1.00 37.72 289 ASN A N 1
ATOM 2374 C CA . ASN A 1 289 ? 24.748 -21.637 -34.045 1.00 37.72 289 ASN A CA 1
ATOM 2375 C C . ASN A 1 289 ? 25.528 -21.686 -35.374 1.00 37.72 289 ASN A C 1
ATOM 2377 O O . ASN A 1 289 ? 25.242 -20.949 -36.319 1.00 37.72 289 ASN A O 1
ATOM 2381 N N . LYS A 1 290 ? 26.509 -22.590 -35.485 1.00 34.72 290 LYS A N 1
ATOM 2382 C CA . LYS A 1 290 ? 27.022 -23.028 -36.790 1.00 34.72 290 LYS A CA 1
ATOM 2383 C C . LYS A 1 290 ? 26.326 -24.336 -37.165 1.00 34.72 290 LYS A C 1
ATOM 2385 O O . LYS A 1 290 ? 26.336 -25.265 -36.361 1.00 34.72 290 LYS A O 1
ATOM 2390 N N . PRO A 1 291 ? 25.740 -24.451 -38.369 1.00 33.88 291 PRO A N 1
ATOM 2391 C CA . PRO A 1 291 ? 25.100 -25.687 -38.782 1.00 33.88 291 PRO A CA 1
ATOM 2392 C C . PRO A 1 291 ? 26.149 -26.799 -38.832 1.00 33.88 291 PRO A C 1
ATOM 2394 O O . PRO A 1 291 ? 27.139 -26.711 -39.565 1.00 33.88 291 PRO A O 1
ATOM 2397 N N . VAL A 1 292 ? 25.919 -27.849 -38.045 1.00 31.52 292 VAL A N 1
ATOM 2398 C CA . VAL A 1 292 ? 26.607 -29.130 -38.181 1.00 31.52 292 VAL A CA 1
ATOM 2399 C C . VAL A 1 292 ? 26.340 -29.616 -39.604 1.00 31.52 292 VAL A C 1
ATOM 2401 O O . VAL A 1 292 ? 25.234 -30.039 -39.936 1.00 31.52 292 VAL A O 1
ATOM 2404 N N . LYS A 1 293 ? 27.348 -29.514 -40.477 1.00 29.95 293 LYS A N 1
ATOM 2405 C CA . LYS A 1 293 ? 27.362 -30.232 -41.751 1.00 29.95 293 LYS A CA 1
ATOM 2406 C C . LYS A 1 293 ? 27.375 -31.718 -41.419 1.00 29.95 293 LYS A C 1
ATOM 2408 O O . LYS A 1 293 ? 28.420 -32.271 -41.085 1.00 29.95 293 LYS A O 1
ATOM 2413 N N . ILE A 1 294 ? 26.207 -32.339 -41.512 1.00 33.41 294 ILE A N 1
ATOM 2414 C CA . ILE A 1 294 ? 26.066 -33.785 -41.628 1.00 33.41 294 ILE A CA 1
ATOM 2415 C C . ILE A 1 294 ? 26.878 -34.180 -42.866 1.00 33.41 294 ILE A C 1
ATOM 2417 O O . ILE A 1 294 ? 26.538 -33.806 -43.988 1.00 33.41 294 ILE A O 1
ATOM 2421 N N . LYS A 1 295 ? 28.010 -34.857 -42.660 1.00 28.17 295 LYS A N 1
ATOM 2422 C CA . LYS A 1 295 ? 28.662 -35.607 -43.730 1.00 28.17 295 LYS A CA 1
ATOM 2423 C C . LYS A 1 295 ? 27.808 -36.851 -43.956 1.00 28.17 295 LYS A C 1
ATOM 2425 O O . LYS A 1 295 ? 27.837 -37.764 -43.140 1.00 28.17 295 LYS A O 1
ATOM 2430 N N . GLU A 1 296 ? 27.036 -36.848 -45.037 1.00 29.03 296 GLU A N 1
ATOM 2431 C CA . GLU A 1 296 ? 26.580 -38.079 -45.680 1.00 29.03 296 GLU A CA 1
ATOM 2432 C C . GLU A 1 296 ? 27.821 -38.885 -46.083 1.00 29.03 296 GLU A C 1
ATOM 2434 O O . GLU A 1 296 ? 28.572 -38.490 -46.978 1.00 29.03 296 GLU A O 1
ATOM 2439 N N . GLU A 1 297 ? 28.066 -39.999 -45.395 1.00 28.42 297 GLU A N 1
ATOM 2440 C CA . GLU A 1 297 ? 28.917 -41.059 -45.923 1.00 28.42 297 GLU A CA 1
ATOM 2441 C C . GLU A 1 297 ? 28.117 -41.824 -46.977 1.00 28.42 297 GLU A C 1
ATOM 2443 O O . GLU A 1 297 ? 27.224 -42.615 -46.675 1.00 28.42 297 GLU A O 1
ATOM 2448 N N . VAL A 1 298 ? 28.434 -41.545 -48.239 1.00 29.78 298 VAL A N 1
ATOM 2449 C CA . VAL A 1 298 ? 27.991 -42.334 -49.384 1.00 29.78 298 VAL A CA 1
ATOM 2450 C C . VAL A 1 298 ? 28.861 -43.587 -49.444 1.00 29.78 298 VAL A C 1
ATOM 2452 O O . VAL A 1 298 ? 30.049 -43.523 -49.763 1.00 29.78 298 VAL A O 1
ATOM 2455 N N . LEU A 1 299 ? 28.246 -44.727 -49.138 1.00 25.88 299 LEU A N 1
ATOM 2456 C CA . LEU A 1 299 ? 28.743 -46.050 -49.500 1.00 25.88 299 LEU A CA 1
ATOM 2457 C C . LEU A 1 299 ? 28.867 -46.124 -51.029 1.00 25.88 299 LEU A C 1
ATOM 2459 O O . LEU A 1 299 ? 27.882 -45.952 -51.744 1.00 25.88 299 LEU A O 1
ATOM 2463 N N . SER A 1 300 ? 30.075 -46.392 -51.522 1.00 30.78 300 SER A N 1
ATOM 2464 C CA . SER A 1 300 ? 30.282 -46.914 -52.872 1.00 30.78 300 SER A CA 1
ATOM 2465 C C . SER A 1 300 ? 30.909 -48.297 -52.756 1.00 30.78 300 SER A C 1
ATOM 2467 O O . SER A 1 300 ? 31.937 -48.486 -52.107 1.00 30.78 300 SER A O 1
ATOM 2469 N N . GLU A 1 301 ? 30.204 -49.263 -53.333 1.00 27.83 301 GLU A N 1
ATOM 2470 C CA . GLU A 1 301 ? 30.620 -50.645 -53.506 1.00 27.83 301 GLU A CA 1
ATOM 2471 C C . GLU A 1 301 ? 31.792 -50.730 -54.492 1.00 27.83 301 GLU A C 1
ATOM 2473 O O . GLU A 1 301 ? 31.808 -50.063 -55.527 1.00 27.83 301 GLU A O 1
ATOM 2478 N N . SER A 1 302 ? 32.731 -51.630 -54.212 1.00 30.98 302 SER A N 1
ATOM 2479 C CA . SER A 1 302 ? 33.506 -52.303 -55.252 1.00 30.98 302 SER A CA 1
ATOM 2480 C C . SER A 1 302 ? 33.813 -53.729 -54.801 1.00 30.98 302 SER A C 1
ATOM 2482 O O . SER A 1 302 ? 34.409 -53.945 -53.745 1.00 30.98 302 SER A O 1
ATOM 2484 N N . GLU A 1 303 ? 33.350 -54.672 -55.613 1.00 28.98 303 GLU A N 1
ATOM 2485 C CA . GLU A 1 303 ? 33.482 -56.124 -55.509 1.00 28.98 303 GLU A CA 1
ATOM 2486 C C . GLU A 1 303 ? 34.947 -56.601 -55.576 1.00 28.98 303 GLU A C 1
ATOM 2488 O O . GLU A 1 303 ? 35.743 -56.050 -56.335 1.00 28.98 303 GLU A O 1
ATOM 2493 N N . ALA A 1 304 ? 35.287 -57.664 -54.832 1.00 28.67 304 ALA A N 1
ATOM 2494 C CA . ALA A 1 304 ? 35.619 -58.994 -55.382 1.00 28.67 304 ALA A CA 1
ATOM 2495 C C . ALA A 1 304 ? 36.459 -59.865 -54.411 1.00 28.67 304 ALA A C 1
ATOM 2497 O O . ALA A 1 304 ? 37.570 -59.511 -54.033 1.00 28.67 304 ALA A O 1
ATOM 2498 N N . GLU A 1 305 ? 35.880 -61.032 -54.089 1.00 28.33 305 GLU A N 1
ATOM 2499 C CA . GLU A 1 305 ? 36.474 -62.372 -53.879 1.00 28.33 305 GLU A CA 1
ATOM 2500 C C . GLU A 1 305 ? 37.612 -62.584 -52.849 1.00 28.33 305 GLU A C 1
ATOM 2502 O O . GLU A 1 305 ? 38.742 -62.151 -53.044 1.00 28.33 305 GLU A O 1
ATOM 2507 N N . ASN A 1 306 ? 37.406 -63.433 -51.820 1.00 28.33 306 ASN A N 1
ATOM 2508 C CA . ASN A 1 306 ? 37.516 -64.908 -51.903 1.00 28.33 306 ASN A CA 1
ATOM 2509 C C . ASN A 1 306 ? 37.302 -65.613 -50.526 1.00 28.33 306 ASN A C 1
ATOM 2511 O O . ASN A 1 306 ? 37.932 -65.214 -49.556 1.00 28.33 306 ASN A O 1
ATOM 2515 N N . GLN A 1 307 ? 36.498 -66.700 -50.508 1.00 29.95 307 GLN A N 1
ATOM 2516 C CA . GLN A 1 307 ? 36.488 -67.897 -49.605 1.00 29.95 307 GLN A CA 1
ATOM 2517 C C . GLN A 1 307 ? 36.399 -67.704 -48.059 1.00 29.95 307 GLN A C 1
ATOM 2519 O O . GLN A 1 307 ? 37.091 -66.883 -47.488 1.00 29.95 307 GLN A O 1
ATOM 2524 N N . GLN A 1 308 ? 35.647 -68.458 -47.238 1.00 28.70 308 GLN A N 1
ATOM 2525 C CA . GLN A 1 308 ? 35.055 -69.802 -47.321 1.00 28.70 308 GLN A CA 1
ATOM 2526 C C . GLN A 1 308 ? 34.059 -70.011 -46.139 1.00 28.70 308 GLN A C 1
ATOM 2528 O O . GLN A 1 308 ? 34.344 -69.592 -45.025 1.00 28.70 308 GLN A O 1
ATOM 2533 N N . ALA A 1 309 ? 32.961 -70.735 -46.406 1.00 27.73 309 ALA A N 1
ATOM 2534 C CA . ALA A 1 309 ? 32.207 -71.682 -45.551 1.00 27.73 309 ALA A CA 1
ATOM 2535 C C . ALA A 1 309 ? 31.616 -71.292 -44.163 1.00 27.73 309 ALA A C 1
ATOM 2537 O O . ALA A 1 309 ? 32.342 -70.994 -43.222 1.00 27.73 309 ALA A O 1
ATOM 2538 N N . GLY A 1 310 ? 30.299 -71.535 -43.981 1.00 27.78 310 GLY A N 1
ATOM 2539 C CA . GLY A 1 310 ? 29.723 -71.848 -42.654 1.00 27.78 310 GLY A CA 1
ATOM 2540 C C . GLY A 1 310 ? 28.242 -71.513 -42.382 1.00 27.78 310 GLY A C 1
ATOM 2541 O O . GLY A 1 310 ? 27.955 -70.598 -41.632 1.00 27.78 310 GLY A O 1
ATOM 2542 N N . THR A 1 311 ? 27.325 -72.285 -42.971 1.00 28.80 311 THR A N 1
ATOM 2543 C CA . THR A 1 311 ? 25.932 -72.652 -42.581 1.00 28.80 311 THR A CA 1
ATOM 2544 C C . THR A 1 311 ? 25.233 -72.111 -41.303 1.00 28.80 311 THR A C 1
ATOM 2546 O O . THR A 1 311 ? 25.713 -72.354 -40.205 1.00 28.80 311 THR A O 1
ATOM 2549 N N . ALA A 1 312 ? 23.971 -71.662 -41.511 1.00 30.34 312 ALA A N 1
ATOM 2550 C CA . ALA A 1 312 ? 22.729 -71.819 -40.697 1.00 30.34 312 ALA A CA 1
ATOM 2551 C C . ALA A 1 312 ? 22.678 -71.163 -39.281 1.00 30.34 312 ALA A C 1
ATOM 2553 O O . ALA A 1 312 ? 23.650 -71.205 -38.552 1.00 30.34 312 ALA A O 1
ATOM 2554 N N . ALA A 1 313 ? 21.594 -70.572 -38.751 1.00 31.05 313 ALA A N 1
ATOM 2555 C CA . ALA A 1 313 ? 20.157 -70.749 -38.957 1.00 31.05 313 ALA A CA 1
ATOM 2556 C C . ALA A 1 313 ? 19.326 -69.640 -38.230 1.00 31.05 313 ALA A C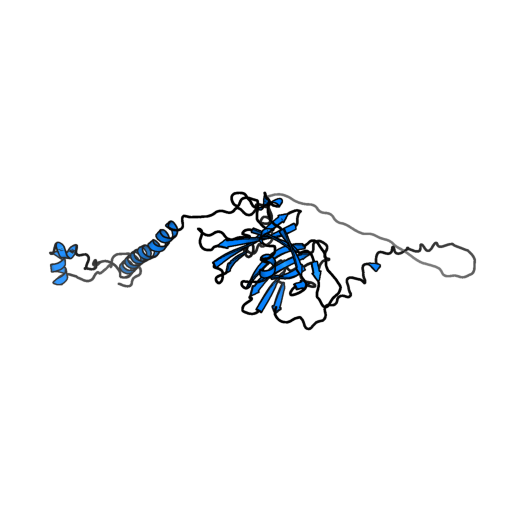 1
ATOM 2558 O O . ALA A 1 313 ? 19.780 -69.107 -37.224 1.00 31.05 313 ALA A O 1
ATOM 2559 N N . LEU A 1 314 ? 18.073 -69.447 -38.686 1.00 32.34 314 LEU A N 1
ATOM 2560 C CA . LEU A 1 314 ? 16.829 -69.118 -37.937 1.00 32.34 314 LEU A CA 1
ATOM 2561 C C . LEU A 1 314 ? 16.559 -67.692 -37.373 1.00 32.34 314 LEU A C 1
ATOM 2563 O O . LEU A 1 314 ? 17.159 -67.249 -36.401 1.00 32.34 314 LEU A O 1
ATOM 2567 N N . ALA A 1 315 ? 15.515 -67.056 -37.938 1.00 34.44 315 ALA A N 1
ATOM 2568 C CA . ALA A 1 315 ? 14.637 -66.022 -37.340 1.00 34.44 315 ALA A CA 1
ATOM 2569 C C . ALA A 1 315 ? 13.496 -66.693 -36.508 1.00 34.44 315 ALA A C 1
ATOM 2571 O O . ALA A 1 315 ? 13.429 -67.928 -36.577 1.00 34.44 315 ALA A O 1
ATOM 2572 N N . PRO A 1 316 ? 12.608 -66.001 -35.731 1.00 40.69 316 PRO A N 1
ATOM 2573 C CA . PRO A 1 316 ? 11.607 -64.992 -36.192 1.00 40.69 316 PRO A CA 1
ATOM 2574 C C . PRO A 1 316 ? 11.400 -63.766 -35.239 1.00 40.69 316 PRO A C 1
ATOM 2576 O O . PRO A 1 316 ? 11.808 -63.801 -34.083 1.00 40.69 316 PRO A O 1
ATOM 2579 N N . GLU A 1 317 ? 10.999 -62.573 -35.715 1.00 29.97 317 GLU A N 1
ATOM 2580 C CA . GLU A 1 317 ? 9.628 -61.985 -35.858 1.00 29.97 317 GLU A CA 1
ATOM 2581 C C . GLU A 1 317 ? 8.738 -61.937 -34.583 1.00 29.97 317 GLU A C 1
ATOM 2583 O O . GLU A 1 317 ? 8.439 -62.970 -33.999 1.00 29.97 317 GLU A O 1
ATOM 2588 N N . MET A 1 318 ? 8.437 -60.728 -34.055 1.00 28.25 318 MET A N 1
ATOM 2589 C CA . MET A 1 318 ? 7.164 -59.940 -34.149 1.00 28.25 318 MET A CA 1
ATOM 2590 C C . MET A 1 318 ? 6.075 -60.449 -33.151 1.00 28.25 318 MET A C 1
ATOM 2592 O O . MET A 1 318 ? 5.904 -61.645 -32.997 1.00 28.25 318 MET A O 1
ATOM 2596 N N . VAL A 1 319 ? 5.317 -59.678 -32.351 1.00 29.50 319 VAL A N 1
ATOM 2597 C CA . VAL A 1 319 ? 4.327 -58.625 -32.664 1.00 29.50 319 VAL A CA 1
ATOM 2598 C C . VAL A 1 319 ? 3.798 -57.997 -31.351 1.00 29.50 319 VAL A C 1
ATOM 2600 O O . VAL A 1 319 ? 3.630 -58.672 -30.338 1.00 29.50 319 VAL A O 1
ATOM 2603 N N . ILE A 1 320 ? 3.473 -56.706 -31.427 1.00 33.53 320 ILE A N 1
ATOM 2604 C CA . ILE A 1 320 ? 2.816 -55.823 -30.446 1.00 33.53 320 ILE A CA 1
ATOM 2605 C C . ILE A 1 320 ? 1.309 -56.128 -30.314 1.00 33.53 320 ILE A C 1
ATOM 2607 O O . ILE A 1 320 ? 0.636 -56.319 -31.324 1.00 33.53 320 ILE A O 1
ATOM 2611 N N . LYS A 1 321 ? 0.729 -56.042 -29.106 1.00 27.97 321 LYS A N 1
ATOM 2612 C CA . LYS A 1 321 ? -0.735 -55.970 -28.924 1.00 27.97 321 LYS A CA 1
ATOM 2613 C C . LYS A 1 321 ? -1.126 -54.742 -28.095 1.00 27.97 321 LYS A C 1
ATOM 2615 O O . LYS A 1 321 ? -0.729 -54.611 -26.943 1.00 27.97 321 LYS A O 1
ATOM 2620 N N . VAL A 1 322 ? -1.882 -53.848 -28.731 1.00 30.69 322 VAL A N 1
ATOM 2621 C CA . VAL A 1 322 ? -2.555 -52.674 -28.155 1.00 30.69 322 VAL A CA 1
ATOM 2622 C C . VAL A 1 322 ? -3.984 -53.085 -27.814 1.00 30.69 322 VAL A C 1
ATOM 2624 O O . VAL A 1 322 ? -4.637 -53.714 -28.647 1.00 30.69 322 VAL A O 1
ATOM 2627 N N . GLU A 1 323 ? -4.488 -52.695 -26.645 1.00 29.75 323 GLU A N 1
ATOM 2628 C CA . GLU A 1 323 ? -5.909 -52.803 -26.310 1.00 29.75 323 GLU A CA 1
ATOM 2629 C C . GLU A 1 323 ? -6.452 -51.421 -25.918 1.00 29.75 323 GLU A C 1
ATOM 2631 O O . GLU A 1 323 ? -5.866 -50.705 -25.107 1.00 29.75 323 GLU A O 1
ATOM 2636 N N . LYS A 1 324 ? -7.539 -51.034 -26.590 1.00 33.34 324 LYS A N 1
ATOM 2637 C CA . LYS A 1 324 ? -8.316 -49.797 -26.443 1.00 33.34 324 LYS A CA 1
ATOM 2638 C C . LYS A 1 324 ? -9.594 -50.147 -25.681 1.00 33.34 324 LYS A C 1
ATOM 2640 O O . LYS A 1 324 ? -10.221 -51.136 -26.046 1.00 33.34 324 LYS A O 1
ATOM 2645 N N . LEU A 1 325 ? -10.026 -49.303 -24.748 1.00 30.88 325 LEU A N 1
ATOM 2646 C CA . LEU A 1 325 ? -11.401 -49.277 -24.232 1.00 30.88 325 LEU A CA 1
ATOM 2647 C C . LEU A 1 325 ? -11.747 -47.832 -23.827 1.00 30.88 325 LEU A C 1
ATOM 2649 O O . LEU A 1 325 ? -11.170 -47.303 -22.880 1.00 30.88 325 LEU A O 1
ATOM 2653 N N . ASP A 1 326 ? -12.645 -47.206 -24.598 1.00 37.25 326 ASP A N 1
ATOM 2654 C CA . ASP A 1 326 ? -13.379 -45.978 -24.239 1.00 37.25 326 ASP A CA 1
ATOM 2655 C C . ASP A 1 326 ? -14.741 -46.367 -23.576 1.00 37.25 326 ASP A C 1
ATOM 2657 O O . ASP A 1 326 ? -14.944 -47.550 -23.296 1.00 37.25 326 ASP A O 1
ATOM 2661 N N . PRO A 1 327 ? -15.675 -45.442 -23.255 1.00 49.34 327 PRO A N 1
ATOM 2662 C CA . PRO A 1 327 ? -16.080 -45.176 -21.877 1.00 49.34 327 PRO A CA 1
ATOM 2663 C C . PRO A 1 327 ? -17.544 -45.580 -21.614 1.00 49.34 327 PRO A C 1
ATOM 2665 O O . PRO A 1 327 ? -18.370 -45.582 -22.524 1.00 49.34 327 PRO A O 1
ATOM 2668 N N . GLU A 1 328 ? -17.911 -45.839 -20.359 1.00 42.56 328 GLU A N 1
ATOM 2669 C CA . GLU A 1 328 ? -19.325 -45.944 -19.975 1.00 42.56 328 GLU A CA 1
ATOM 2670 C C . GLU A 1 328 ? -19.765 -44.753 -19.119 1.00 42.56 328 GLU A C 1
ATOM 2672 O O . GLU A 1 328 ? -19.137 -44.380 -18.126 1.00 42.56 328 GLU A O 1
ATOM 2677 N N . LEU A 1 329 ? -20.850 -44.153 -19.607 1.00 45.59 329 LEU A N 1
ATOM 2678 C CA . LEU A 1 329 ? -21.742 -43.187 -18.987 1.00 45.59 329 LEU A CA 1
ATOM 2679 C C . LEU A 1 329 ? -22.822 -43.908 -18.158 1.00 45.59 329 LEU A C 1
ATOM 2681 O O . LEU A 1 329 ? -23.085 -45.090 -18.359 1.00 45.59 329 LEU A O 1
ATOM 2685 N N . ASP A 1 330 ? -23.491 -43.088 -17.346 1.00 38.72 330 ASP A N 1
ATOM 2686 C CA . ASP A 1 330 ? -24.822 -43.224 -16.733 1.00 38.72 330 ASP A CA 1
ATOM 2687 C C . ASP A 1 330 ? -24.918 -43.773 -15.301 1.00 38.72 330 ASP A C 1
ATOM 2689 O O . ASP A 1 330 ? -24.857 -44.976 -15.048 1.00 38.72 330 ASP A O 1
ATOM 2693 N N . SER A 1 331 ? -25.201 -42.860 -14.358 1.00 45.59 331 SER A N 1
ATOM 2694 C CA . SER A 1 331 ? -26.488 -42.752 -13.626 1.00 45.59 331 SER A CA 1
ATOM 2695 C C . SER A 1 331 ? -26.490 -41.536 -12.699 1.00 45.59 331 SER A C 1
ATOM 2697 O O . SER A 1 331 ? -25.651 -41.513 -11.769 1.00 45.59 331 SER A O 1
#

Solvent-accessible surface area (backbone atoms only — not comparable to full-atom values): 20666 Å² total; per-residue (Å²): 96,85,57,88,46,81,50,68,44,94,76,48,77,84,66,83,90,39,66,67,55,56,50,42,73,71,36,74,65,62,67,71,34,90,88,58,80,89,83,64,71,46,51,18,53,46,39,54,48,52,55,49,48,55,54,50,50,53,62,65,50,45,56,57,56,55,54,55,66,69,65,69,85,79,86,77,64,51,57,70,86,77,68,84,78,70,54,94,61,92,77,67,95,60,66,68,30,80,46,74,36,78,88,78,45,31,38,38,36,41,41,67,43,82,51,96,94,30,30,40,39,34,42,39,42,40,41,69,53,83,90,49,86,52,82,58,33,38,39,29,53,41,70,48,36,42,35,42,90,92,46,94,63,70,50,69,64,62,63,24,51,65,30,52,31,62,28,48,94,51,33,32,39,34,36,34,32,42,74,83,41,54,94,38,61,24,22,35,44,36,56,44,54,42,64,70,75,61,30,75,90,58,42,81,76,39,50,58,75,65,62,64,84,44,47,46,64,82,44,57,90,34,49,23,67,50,74,44,72,41,53,62,68,59,46,77,33,70,76,35,65,63,42,43,61,50,49,34,51,89,79,39,34,34,36,36,32,22,73,83,76,73,57,71,50,76,39,65,73,86,59,81,73,91,65,79,79,83,78,68,73,76,65,71,58,70,69,64,80,58,84,80,78,78,76,81,81,78,87,77,90,79,89,81,88,82,90,81,90,85,83,89,83,86,86,86,85,90,85,89,86,88,87,87,84,86,86,87,85,89,134

Nearest PDB structures (foldseek):
  5a31-assembly1_I  TM=9.879E-01  e=2.746E-43  Homo sapiens
  5l9t-assembly1_I  TM=9.894E-01  e=3.875E-43  Homo sapiens
  5lcw-assembly1_I  TM=9.882E-01  e=4.347E-43  Homo sapiens
  5l9u-assembly1_I  TM=9.892E-01  e=8.659E-43  Homo sapiens
  5khr-assembly1_I  TM=9.870E-01  e=1.029E-42  Homo sapiens

Foldseek 3Di:
DPDLDQDWAPDFDDPPPPPVVVVCVVDPDNVVPPPDDDDDRGGDPNNVVVVVVVVVVVVVVVVVVVVVVVPPDDDDQAADDDCPVVPPADDDPPPQHWDQLPVQQKIKTWHFAQDPNATWIKIAIAHNDPVDGDQCRIAIEFEAWEAAPVDPDIDGAGKHWQEWDDQDSFWIWTWIAGPPDDQQQGIKIAIDGVCVVCPPVCSVVQGQPDDSVDHCNVVVVSHRYDYDYHHDQMDGGGRAQWRYKDHYNVQQKIKTAHSVRPDIDIDRRPDDDPDDDPPPPVPPCVVVPDDDPDPPPDDDDDDDDDDDDDDDDDDDDDDDDDDDDDDDDDD

InterPro domains:
  IPR024789 Anaphase-promoting complex subunit 4 [PTHR13260] (1-289)
  IPR056358 Anaphase-promoting complex subunit 4, C-terminal half WD40 domain [PF23405] (98-268)

Mean predicted aligned error: 12.82 Å

Secondary structure (DSSP, 8-state):
-----SSBPSSPPP-TT-HHHHHHHH-HHHHT-TTSPPP-TTB-HHHHHHHHHHHHHHHHHHHHHHHHHH------------STTTSSS---TT-SEEEEETTTTEEEEEEEEEETTEEEEEEEEEESSTT---SS-EEEEEEEEE--TT----EE--EEEEEEEEEETTEEEEEEEESSPPTTS-EEEEEEEHHHHT-TTTTTT----S-TTS-GGG-GGGS-EEEEEESSSEEE-TT--EEEEEEETTTTEEEEEETTSS-EEEEESSS--SSPP-GGGTTTTGGG-S-----------------------------------------

Sequence (331 aa):
YLKDEDDDLVSPPNTEGNQWYDFLQNSSHLKESPLLFPYYPRKSLHFVKRRMENVIDHCLQKPADVIGKSMNQAICIPLYRDARSEDSTRRLFKFPFLWNNKTSNLHYLLFTILEDSLYKMCILRRHTDISQSVSNGLIAIKFGSFTYATTEKVRRSTYSCLDAQFYDDETVTVVLKDTVGREGRDRLLVQLPLSLVYNSEDSAEYQFTGSYSTRLDEQRSAIPTRTMHFEKHWRLLESMKAQYVAGNGFRKVSCVLSSNLRHVRVFEMDIDDEWELDESSDEEEEASNKPVKIKEEVLSESEAENQQAGTAALAPEMVIKVEKLDPELDS

pLDDT: mean 83.22, std 22.38, range [25.88, 98.75]

Organism: Monodon monoceros (NCBI:txid40151)

Radius of gyration: 38.13 Å; Cα contacts (8 Å, |Δi|>4): 442; chains: 1; bounding box: 79×93×113 Å